Protein AF-A0A819GP94-F1 (afdb_monomer)

Foldseek 3Di:
DDPPPDDPLAADDDDQDLVLQQDDDPCNSNSLSNVLLVPDDLVNSCVSHVDDSVVSVLSNVLSVLLVVQLALCLLVDQVSLLVCVQNPDQLCNNCVSHVHDSVSSVVSCVVSVQFWEKDADDPDDPPDDDPDRPIDTHSPDDYHPDDPDPDPDDDDDDDDPPDLDLLCLVVDDDVSLLVNLVVLQVLLPDPPRADDPVRLVSNLVSLLVQCPDPDPSSLVSSLSSLLSSLVRDDPVSLLVLLVSLLVQLQPPPPHDPSSNLSSLSSNLSNVVSLPVPPPPVPPCLVSVVVSLVSLLVRLVPDDPPDPSNVVSLVSLQVVCVVPVPRCVVCNVSSVVSVVVVVVVVVVVD

Solvent-accessible surface area (backbone atoms only — not comparable to full-atom values): 20736 Å² total; per-residue (Å²): 142,71,63,91,89,55,72,74,94,44,62,60,95,70,86,89,56,68,65,51,47,52,47,91,50,95,58,32,68,44,53,51,36,29,40,46,72,72,65,54,48,60,66,57,48,27,72,44,52,68,51,58,57,72,59,47,50,54,55,43,52,56,48,52,50,51,73,76,51,46,44,60,66,43,65,77,35,66,66,57,45,51,48,41,43,56,76,62,54,48,49,57,49,52,8,66,46,27,77,54,48,41,70,56,41,46,50,40,37,54,74,67,68,62,66,68,26,45,39,67,68,62,98,46,92,80,78,60,91,73,93,62,94,46,73,49,76,39,56,85,61,94,63,58,76,67,75,85,82,91,58,96,63,84,84,84,86,80,85,78,82,87,65,94,47,78,92,48,46,88,81,51,60,70,70,57,38,44,52,50,52,52,51,53,44,56,47,63,70,37,86,88,58,78,66,55,74,65,57,43,53,50,52,53,55,49,42,59,55,34,43,70,46,94,48,66,66,46,23,53,49,28,31,57,40,48,30,51,42,65,78,63,53,57,70,72,57,48,50,52,52,51,51,53,30,52,52,45,57,64,43,73,91,81,51,56,73,63,39,25,51,47,25,52,53,29,48,52,39,39,55,51,50,64,61,71,48,80,90,49,60,77,81,53,43,65,59,56,51,51,55,51,50,52,53,60,58,50,64,73,74,52,84,85,85,53,78,63,62,53,52,50,52,52,50,52,49,56,48,2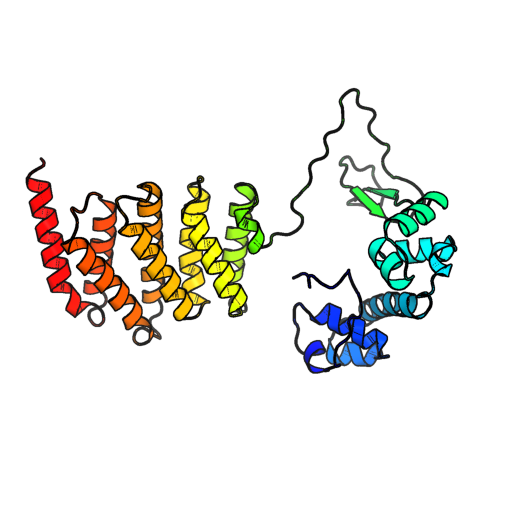7,70,75,43,61,84,83,33,53,91,47,47,65,62,53,50,54,52,51,50,53,51,61,56,53,57,61,74,78,108

Structure (mmCIF, N/CA/C/O backbone):
data_AF-A0A819GP94-F1
#
_entry.id   AF-A0A819GP94-F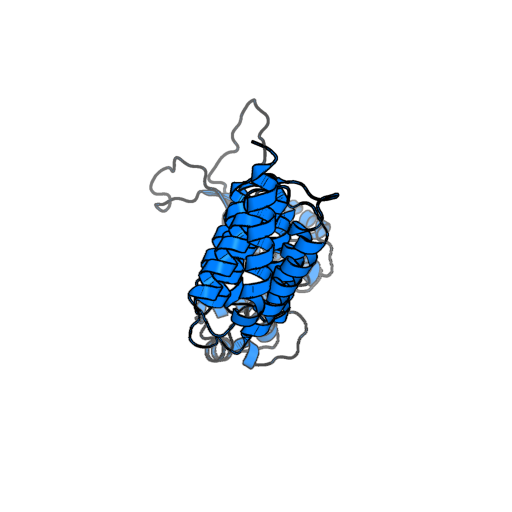1
#
loop_
_atom_site.group_PDB
_atom_site.id
_atom_site.type_symbol
_atom_site.label_atom_id
_atom_site.label_alt_id
_atom_site.label_comp_id
_atom_site.label_asym_id
_atom_site.label_entity_id
_atom_site.label_seq_id
_atom_site.pdbx_PDB_ins_code
_atom_site.Cartn_x
_atom_site.Cartn_y
_atom_site.Cartn_z
_atom_site.occupancy
_atom_site.B_iso_or_equiv
_atom_site.auth_seq_id
_atom_site.auth_comp_id
_atom_site.auth_asym_id
_atom_site.auth_atom_id
_atom_site.pdbx_PDB_model_num
ATOM 1 N N . MET A 1 1 ? -3.350 -3.835 -1.152 1.00 51.91 1 MET A N 1
ATOM 2 C CA . MET A 1 1 ? -2.841 -2.895 -2.179 1.00 51.91 1 MET A CA 1
ATOM 3 C C . MET A 1 1 ? -1.444 -3.235 -2.747 1.00 51.91 1 MET A C 1
ATOM 5 O O . MET A 1 1 ? -0.714 -2.331 -3.118 1.00 51.91 1 MET A O 1
ATOM 9 N N . ILE A 1 2 ? -1.094 -4.519 -2.905 1.00 52.12 2 ILE A N 1
ATOM 10 C CA . ILE A 1 2 ? -0.163 -5.060 -3.920 1.00 52.12 2 ILE A CA 1
ATOM 11 C C . ILE A 1 2 ? -0.718 -6.461 -4.190 1.00 52.12 2 ILE A C 1
ATOM 13 O O . ILE A 1 2 ? -0.920 -7.203 -3.229 1.00 52.12 2 ILE A O 1
ATOM 17 N N . HIS A 1 3 ? -1.050 -6.811 -5.432 1.00 53.56 3 HIS A N 1
ATOM 18 C CA . HIS A 1 3 ? -1.400 -8.198 -5.736 1.00 53.56 3 HIS A CA 1
ATOM 19 C C . HIS A 1 3 ? -0.093 -8.996 -5.664 1.00 53.56 3 HIS A C 1
ATOM 21 O O . HIS A 1 3 ? 0.801 -8.744 -6.464 1.00 53.56 3 HIS A O 1
ATOM 27 N N . GLU A 1 4 ? 0.064 -9.893 -4.683 1.00 58.97 4 GLU A N 1
ATOM 28 C CA . GLU A 1 4 ? 1.361 -10.536 -4.366 1.00 58.97 4 GLU A CA 1
ATOM 29 C C . GLU A 1 4 ? 1.990 -11.264 -5.563 1.00 58.97 4 GLU A C 1
ATOM 31 O O . GLU A 1 4 ? 3.209 -11.397 -5.648 1.00 58.97 4 GLU A O 1
ATOM 36 N N . ASN A 1 5 ? 1.152 -11.657 -6.521 1.00 66.25 5 ASN A N 1
ATOM 37 C CA . ASN A 1 5 ? 1.544 -12.406 -7.708 1.00 66.25 5 ASN A CA 1
ATOM 38 C C . ASN A 1 5 ? 1.768 -11.539 -8.960 1.00 66.25 5 ASN A C 1
ATOM 40 O O . ASN A 1 5 ? 2.021 -12.101 -10.019 1.00 66.25 5 ASN A O 1
ATOM 44 N N . VAL A 1 6 ? 1.643 -10.208 -8.882 1.00 73.69 6 VAL A N 1
ATOM 45 C CA . VAL A 1 6 ? 1.774 -9.319 -10.052 1.00 73.69 6 VAL A CA 1
ATOM 46 C C . VAL A 1 6 ? 3.018 -8.449 -9.914 1.00 73.69 6 VAL A C 1
ATOM 48 O O . VAL A 1 6 ? 3.199 -7.754 -8.912 1.00 73.69 6 VAL A O 1
ATOM 51 N N . THR A 1 7 ? 3.881 -8.467 -10.933 1.00 82.00 7 THR A N 1
ATOM 52 C CA . THR A 1 7 ? 5.120 -7.679 -10.930 1.00 82.00 7 THR A CA 1
ATOM 53 C C . THR A 1 7 ? 4.932 -6.397 -11.743 1.00 82.00 7 THR A C 1
ATOM 55 O O . THR A 1 7 ? 5.199 -6.351 -12.940 1.00 82.00 7 THR A O 1
ATOM 58 N N . GLY A 1 8 ? 4.498 -5.327 -11.073 1.00 83.00 8 GLY A N 1
ATOM 59 C CA . GLY A 1 8 ? 4.297 -4.009 -11.687 1.00 83.00 8 GLY A CA 1
ATOM 60 C C . GLY A 1 8 ? 3.005 -3.910 -12.505 1.00 83.00 8 GLY A C 1
ATOM 61 O O . GLY A 1 8 ? 1.994 -4.511 -12.150 1.00 83.00 8 GLY A O 1
ATOM 62 N N . PHE A 1 9 ? 3.018 -3.109 -13.574 1.00 87.00 9 PHE A N 1
ATOM 63 C CA . PHE A 1 9 ? 1.891 -2.980 -14.506 1.00 87.00 9 PHE A CA 1
ATOM 64 C C . PHE A 1 9 ? 1.924 -4.125 -15.527 1.00 87.00 9 PHE A C 1
ATOM 66 O O . PHE A 1 9 ? 2.405 -3.965 -16.646 1.00 87.00 9 PHE A O 1
ATOM 73 N N . ASP A 1 10 ? 1.497 -5.303 -15.084 1.00 83.25 10 ASP A N 1
ATOM 74 C CA . ASP A 1 10 ? 1.623 -6.563 -15.816 1.00 83.25 10 ASP A CA 1
ATOM 75 C C . ASP A 1 10 ? 0.232 -7.150 -16.148 1.00 83.25 10 ASP A C 1
ATOM 77 O O . ASP A 1 10 ? -0.614 -7.270 -15.251 1.00 83.25 10 ASP A O 1
ATOM 81 N N . PRO A 1 11 ? -0.046 -7.465 -17.429 1.00 80.31 11 PRO A N 1
ATOM 82 C CA . PRO A 1 11 ? -1.304 -8.064 -17.857 1.00 80.31 11 PRO A CA 1
ATOM 83 C C . PRO A 1 11 ? -1.389 -9.535 -17.426 1.00 80.31 11 PRO A C 1
ATOM 85 O O . PRO A 1 11 ? -0.843 -10.428 -18.072 1.00 80.31 11 PRO A O 1
ATOM 88 N N . PHE A 1 12 ? -2.142 -9.808 -16.363 1.00 74.88 12 PHE A N 1
ATOM 89 C CA . PHE A 1 12 ? -2.366 -11.169 -15.878 1.00 74.88 12 PHE A CA 1
ATOM 90 C C . PHE A 1 12 ? -3.551 -11.848 -16.597 1.00 74.88 12 PHE A C 1
ATOM 92 O O . PHE A 1 12 ? -4.491 -11.166 -17.032 1.00 74.88 12 PHE A O 1
ATOM 99 N N . PRO A 1 13 ? -3.552 -13.191 -16.716 1.00 70.25 13 PRO A N 1
ATOM 100 C CA . PRO A 1 13 ? -4.655 -13.925 -17.326 1.00 70.25 13 PRO A CA 1
ATOM 101 C C . PRO A 1 13 ? -5.929 -13.785 -16.487 1.00 70.25 13 PRO A C 1
ATOM 103 O O . PRO A 1 13 ? -5.981 -14.221 -15.336 1.00 70.25 13 PRO A O 1
ATOM 106 N N . ARG A 1 14 ? -6.971 -13.196 -17.075 1.00 78.00 14 ARG A N 1
ATOM 107 C CA . ARG A 1 14 ? -8.312 -13.103 -16.487 1.00 78.00 14 ARG A CA 1
ATOM 108 C C . ARG A 1 14 ? -9.381 -13.051 -17.572 1.00 78.00 14 ARG A C 1
ATOM 110 O O . ARG A 1 14 ? -9.102 -12.697 -18.717 1.00 78.00 14 ARG A O 1
ATOM 117 N N . THR A 1 15 ? -10.616 -13.341 -17.183 1.00 78.12 15 THR A N 1
ATOM 118 C CA . THR A 1 15 ? -11.795 -13.001 -17.983 1.00 78.12 15 THR A CA 1
ATOM 119 C C . THR A 1 15 ? -11.998 -11.491 -17.964 1.00 78.12 15 THR A C 1
ATOM 121 O O . THR A 1 15 ? -11.967 -10.880 -16.892 1.00 78.12 15 THR A O 1
ATOM 124 N N . VAL A 1 16 ? -12.197 -10.889 -19.135 1.00 75.31 16 VAL A N 1
ATOM 125 C CA . VAL A 1 16 ? -12.469 -9.453 -19.243 1.00 75.31 16 VAL A CA 1
ATOM 126 C C . VAL A 1 16 ? -13.925 -9.180 -18.934 1.00 75.31 16 VAL A C 1
ATOM 128 O O . VAL A 1 16 ? -14.823 -9.772 -19.531 1.00 75.31 16 VAL A O 1
ATOM 131 N N . ILE A 1 17 ? -14.134 -8.304 -17.957 1.00 82.50 17 ILE A N 1
ATOM 132 C CA . ILE A 1 17 ? -15.445 -7.904 -17.461 1.00 82.50 17 ILE A CA 1
ATOM 133 C C . ILE A 1 17 ? -15.428 -6.380 -17.350 1.00 82.50 17 ILE A C 1
ATOM 135 O O . ILE A 1 17 ? -14.703 -5.826 -16.523 1.00 82.50 17 ILE A O 1
ATOM 139 N N . ASP A 1 18 ? -16.227 -5.704 -18.177 1.00 88.12 18 ASP A N 1
ATOM 140 C CA . ASP A 1 18 ? -16.259 -4.235 -18.250 1.00 88.12 18 ASP A CA 1
ATOM 141 C C . ASP A 1 18 ? -16.631 -3.588 -16.896 1.00 88.12 18 ASP A C 1
ATOM 143 O O . ASP A 1 18 ? -16.136 -2.506 -16.570 1.00 88.12 18 ASP A O 1
ATOM 147 N N . ASP A 1 19 ? -17.423 -4.268 -16.057 1.00 87.38 19 ASP A N 1
ATOM 148 C CA . ASP A 1 19 ? -17.824 -3.782 -14.727 1.00 87.38 19 ASP A CA 1
ATOM 149 C C . ASP A 1 19 ? -16.636 -3.505 -13.789 1.00 87.38 19 ASP A C 1
ATOM 151 O O . ASP A 1 19 ? -16.716 -2.603 -12.949 1.00 87.38 19 ASP A O 1
ATOM 155 N N . GLU A 1 20 ? -15.515 -4.221 -13.947 1.00 85.31 20 GLU A N 1
ATOM 156 C CA . GLU A 1 20 ? -14.291 -3.992 -13.163 1.00 85.31 20 GLU A CA 1
ATOM 157 C C . GLU A 1 20 ? -13.584 -2.685 -13.543 1.00 85.31 20 GLU A C 1
ATOM 159 O O . GLU A 1 20 ? -12.881 -2.087 -12.724 1.00 85.31 20 GLU A O 1
ATOM 164 N N . LEU A 1 21 ? -13.772 -2.223 -14.783 1.00 89.69 21 LEU A N 1
ATOM 165 C CA . LEU A 1 21 ? -13.280 -0.929 -15.241 1.00 89.69 21 LEU A CA 1
ATOM 166 C C . LEU A 1 21 ? -14.237 0.199 -14.859 1.00 89.69 21 LEU A C 1
ATOM 168 O O . LEU A 1 21 ? -13.767 1.301 -14.570 1.00 89.69 21 LEU A O 1
ATOM 172 N N . ILE A 1 22 ? -15.546 -0.062 -14.829 1.00 92.19 22 ILE A N 1
ATOM 173 C CA . ILE A 1 22 ? -16.569 0.923 -14.449 1.00 92.19 22 ILE A CA 1
ATOM 174 C C . ILE A 1 22 ? -16.503 1.216 -12.949 1.00 92.19 22 ILE A C 1
ATOM 176 O O . ILE A 1 22 ? -16.457 2.381 -12.552 1.00 92.19 22 ILE A O 1
ATOM 180 N N . THR A 1 23 ? -16.450 0.174 -12.117 1.00 88.12 23 THR A N 1
ATOM 181 C CA . THR A 1 23 ? -16.440 0.302 -10.655 1.00 88.12 23 THR A CA 1
ATOM 182 C C . THR A 1 23 ? -15.005 0.470 -10.147 1.00 88.12 23 THR A C 1
ATOM 184 O O . THR A 1 23 ? -14.208 -0.460 -10.270 1.00 88.12 23 THR A O 1
ATOM 187 N N . PRO A 1 24 ? -14.623 1.619 -9.554 1.00 88.06 24 PRO A N 1
ATOM 188 C CA . PRO A 1 24 ? -13.262 1.816 -9.068 1.00 88.06 24 PRO A CA 1
ATOM 189 C C . PRO A 1 24 ? -12.913 0.838 -7.939 1.00 88.06 24 PRO A C 1
ATOM 191 O O . PRO A 1 24 ? -13.521 0.865 -6.872 1.00 88.06 24 PRO A O 1
ATOM 194 N N . THR A 1 25 ? -11.900 0.003 -8.164 1.00 85.88 25 THR A N 1
ATOM 195 C CA . THR A 1 25 ? -11.328 -0.914 -7.166 1.00 85.88 25 THR A CA 1
ATOM 196 C C . THR A 1 25 ? -9.808 -0.768 -7.121 1.00 85.88 25 THR A C 1
ATOM 198 O O . THR A 1 25 ? -9.197 -0.219 -8.042 1.00 85.88 25 THR A O 1
ATOM 201 N N . ASP A 1 26 ? -9.170 -1.293 -6.077 1.00 80.56 26 ASP A N 1
ATOM 202 C CA . ASP A 1 26 ? -7.707 -1.343 -5.971 1.00 80.56 26 ASP A CA 1
ATOM 203 C C . ASP A 1 26 ? -7.057 -2.244 -7.042 1.00 80.56 26 ASP A C 1
ATOM 205 O O . ASP A 1 26 ? -5.872 -2.100 -7.340 1.00 80.56 26 ASP A O 1
ATOM 209 N N . LYS A 1 27 ? -7.840 -3.134 -7.667 1.00 83.12 27 LYS A N 1
ATOM 210 C CA . LYS A 1 27 ? -7.408 -4.017 -8.760 1.00 83.12 27 LYS A CA 1
ATOM 211 C C . LYS A 1 27 ? -7.582 -3.420 -10.158 1.00 83.12 27 LYS A C 1
ATOM 213 O O . LYS A 1 27 ? -7.049 -3.971 -11.121 1.00 83.12 27 LYS A O 1
ATOM 218 N N . ARG A 1 28 ? -8.281 -2.287 -10.280 1.00 89.69 28 ARG A N 1
ATOM 219 C CA . ARG A 1 28 ? -8.646 -1.659 -11.563 1.00 89.69 28 ARG A CA 1
ATOM 220 C C . ARG A 1 28 ? -7.448 -1.392 -12.474 1.00 89.69 28 ARG A C 1
ATOM 222 O O . ARG A 1 28 ? -7.549 -1.552 -13.683 1.00 89.69 28 ARG A O 1
ATOM 229 N N . VAL A 1 29 ? -6.308 -1.001 -11.903 1.00 88.62 29 VAL A N 1
ATOM 230 C CA . VAL A 1 29 ? -5.077 -0.743 -12.670 1.00 88.62 29 VAL A CA 1
ATOM 231 C C . VAL A 1 29 ? -4.571 -2.021 -13.346 1.00 88.62 29 VAL A C 1
ATOM 233 O O . VAL A 1 29 ? -4.162 -1.977 -14.499 1.00 88.62 29 VAL A O 1
ATOM 236 N N . PHE A 1 30 ? -4.655 -3.174 -12.683 1.00 86.88 30 PHE A N 1
ATOM 237 C CA . PHE A 1 30 ? -4.239 -4.441 -13.286 1.00 86.88 30 PHE A CA 1
ATOM 238 C C . PHE A 1 30 ? -5.254 -4.932 -14.327 1.00 86.88 30 PHE A C 1
ATOM 240 O O . PHE A 1 30 ? -4.863 -5.449 -15.369 1.00 86.88 30 PHE A O 1
ATOM 247 N N . ALA A 1 31 ? -6.552 -4.723 -14.081 1.00 89.19 31 ALA A N 1
ATOM 248 C CA . ALA A 1 31 ? -7.603 -4.984 -15.066 1.00 89.19 31 ALA A CA 1
ATOM 249 C C . ALA A 1 31 ? -7.356 -4.201 -16.371 1.00 89.19 31 ALA A C 1
ATOM 251 O O . ALA A 1 31 ? -7.408 -4.771 -17.460 1.00 89.19 31 ALA A O 1
ATOM 252 N N . LEU A 1 32 ? -6.972 -2.926 -16.241 1.00 92.31 32 LEU A N 1
ATOM 253 C CA . LEU A 1 32 ? -6.632 -2.036 -17.351 1.00 92.31 32 LEU A CA 1
ATOM 254 C C . LEU A 1 32 ? -5.436 -2.544 -18.175 1.00 92.31 32 LEU A C 1
ATOM 256 O O . LEU A 1 32 ? -5.476 -2.463 -19.402 1.00 92.31 32 LEU A O 1
ATOM 260 N N . ALA A 1 33 ? -4.402 -3.102 -17.533 1.00 91.56 33 ALA A N 1
ATOM 261 C CA . ALA A 1 33 ? -3.261 -3.707 -18.228 1.00 91.56 33 ALA A CA 1
ATOM 262 C C . ALA A 1 33 ? -3.690 -4.881 -19.127 1.00 91.56 33 ALA A C 1
ATOM 264 O O . ALA A 1 33 ? -3.306 -4.941 -20.298 1.00 91.56 33 ALA A O 1
ATOM 265 N N . THR A 1 34 ? -4.512 -5.797 -18.600 1.00 90.38 34 THR A N 1
ATOM 266 C CA . THR A 1 34 ? -5.021 -6.944 -19.367 1.00 90.38 34 THR A CA 1
ATOM 267 C C . THR A 1 34 ? -5.899 -6.501 -20.536 1.00 90.38 34 THR A C 1
ATOM 269 O O . THR A 1 34 ? -5.753 -7.031 -21.635 1.00 90.38 34 THR A O 1
ATOM 272 N N . ASP A 1 35 ? -6.764 -5.509 -20.339 1.00 92.50 35 ASP A N 1
ATOM 273 C CA . ASP A 1 35 ? -7.728 -5.090 -21.366 1.00 92.50 35 ASP A CA 1
ATOM 274 C C . ASP A 1 35 ? -7.040 -4.364 -22.524 1.00 92.50 35 ASP A C 1
ATOM 276 O O . ASP A 1 35 ? -7.365 -4.601 -23.689 1.00 92.50 35 ASP A O 1
ATOM 280 N N . LEU A 1 36 ? -6.011 -3.562 -22.222 1.00 93.12 36 LEU A N 1
ATOM 281 C CA . LEU A 1 36 ? -5.109 -3.012 -23.235 1.00 93.12 36 LEU A CA 1
ATOM 282 C C . LEU A 1 36 ? -4.440 -4.122 -24.054 1.00 93.12 36 LEU A C 1
ATOM 284 O O . LEU A 1 36 ? -4.399 -4.037 -25.280 1.00 93.12 36 LEU A O 1
ATOM 288 N N . ARG A 1 37 ? -3.963 -5.193 -23.403 1.00 90.38 37 ARG A N 1
ATOM 289 C CA . ARG A 1 37 ? -3.341 -6.333 -24.100 1.00 90.38 37 ARG A CA 1
ATOM 290 C C . ARG A 1 37 ? -4.334 -7.091 -24.983 1.00 90.38 37 ARG A C 1
ATOM 292 O O . ARG A 1 37 ? -3.937 -7.638 -26.006 1.00 90.38 37 ARG A O 1
ATOM 299 N N . GLN A 1 38 ? -5.613 -7.107 -24.615 1.00 89.88 38 GLN A N 1
ATOM 300 C CA . GLN A 1 38 ? -6.689 -7.704 -25.413 1.00 89.88 38 GLN A CA 1
ATOM 301 C C . GLN A 1 38 ? -7.222 -6.781 -26.521 1.00 89.88 38 GLN A C 1
ATOM 303 O O . GLN A 1 38 ? -8.161 -7.148 -27.226 1.00 89.88 38 GLN A O 1
ATOM 308 N N . GLY A 1 39 ? -6.616 -5.606 -26.711 1.00 90.56 39 GLY A N 1
ATOM 309 C CA . GLY A 1 39 ? -6.920 -4.709 -27.824 1.00 90.56 39 GLY A CA 1
ATOM 310 C C . GLY A 1 39 ? -8.040 -3.708 -27.550 1.00 90.56 39 GLY A C 1
ATOM 311 O O . GLY A 1 39 ? -8.621 -3.178 -28.497 1.00 90.56 39 GLY A O 1
ATOM 312 N N . TYR A 1 40 ? -8.368 -3.424 -26.284 1.00 93.81 40 TYR A N 1
ATOM 313 C CA . TYR A 1 40 ? -9.289 -2.329 -25.972 1.00 93.81 40 TYR A CA 1
ATOM 314 C C . TYR A 1 40 ? -8.708 -0.991 -26.440 1.00 93.81 40 TYR A C 1
ATOM 316 O O . TYR A 1 40 ? -7.543 -0.677 -26.193 1.00 93.81 40 TYR A O 1
ATOM 324 N N . THR A 1 41 ? -9.543 -0.176 -27.085 1.00 96.06 41 THR A N 1
ATOM 325 C CA . THR A 1 41 ? -9.147 1.163 -27.528 1.00 96.06 41 THR A CA 1
ATOM 326 C C . THR A 1 41 ? -9.084 2.138 -26.357 1.00 96.06 41 THR A C 1
ATOM 328 O O . THR A 1 41 ? -9.779 1.984 -25.346 1.00 96.06 41 THR A O 1
ATOM 331 N N . ILE A 1 42 ? -8.282 3.192 -26.514 1.00 97.00 42 ILE A N 1
ATOM 332 C CA . ILE A 1 42 ? -8.186 4.285 -25.539 1.00 97.00 42 ILE A CA 1
ATOM 333 C C . ILE A 1 42 ? -9.563 4.929 -25.325 1.00 97.00 42 ILE A C 1
ATOM 335 O O . ILE A 1 42 ? -9.918 5.267 -24.197 1.00 97.00 42 ILE A O 1
ATOM 339 N N . GLU A 1 43 ? -10.368 5.055 -26.381 1.00 97.44 43 GLU A N 1
ATOM 340 C CA . GLU A 1 43 ? -11.728 5.595 -26.330 1.00 97.44 43 GLU A CA 1
ATOM 341 C C . GLU A 1 43 ? -12.637 4.735 -25.455 1.00 97.44 43 GLU A C 1
ATOM 343 O O . GLU A 1 43 ? -13.285 5.265 -24.551 1.00 97.44 43 GLU A O 1
ATOM 348 N N . ARG A 1 44 ? -12.630 3.411 -25.657 1.00 95.88 44 ARG A N 1
ATOM 349 C CA . ARG A 1 44 ? -13.437 2.488 -24.853 1.00 95.88 44 ARG A CA 1
ATOM 350 C C . ARG A 1 44 ? -13.008 2.512 -23.389 1.00 95.88 44 ARG A C 1
ATOM 352 O O . ARG A 1 44 ? -13.848 2.603 -22.495 1.00 95.88 44 ARG A O 1
ATOM 359 N N . LEU A 1 45 ? -11.702 2.488 -23.121 1.00 95.81 45 LEU A N 1
ATOM 360 C CA . LEU A 1 45 ? -11.183 2.577 -21.755 1.00 95.81 45 LEU A CA 1
ATOM 361 C C . LEU A 1 45 ? -11.527 3.916 -21.101 1.00 95.81 45 LEU A C 1
ATOM 363 O O . LEU A 1 45 ? -11.855 3.941 -19.917 1.00 95.81 45 LEU A O 1
ATOM 367 N N . PHE A 1 46 ? -11.508 5.022 -21.845 1.00 97.31 46 PHE A N 1
ATOM 368 C CA . PHE A 1 46 ? -11.957 6.321 -21.347 1.00 97.31 46 PHE A CA 1
ATOM 369 C C . PHE A 1 46 ? -13.447 6.295 -20.993 1.00 97.31 46 PHE A C 1
ATOM 371 O O . PHE A 1 46 ? -13.835 6.797 -19.939 1.00 97.31 46 PHE A O 1
ATOM 378 N N . GLU A 1 47 ? -14.288 5.701 -21.839 1.00 97.00 47 GLU A N 1
ATOM 379 C CA . GLU A 1 47 ? -15.727 5.597 -21.597 1.00 97.00 47 GLU A CA 1
ATOM 380 C C . GLU A 1 47 ? -16.045 4.804 -20.331 1.00 97.00 47 GLU A C 1
ATOM 382 O O . GLU A 1 47 ? -16.845 5.280 -19.519 1.00 97.00 47 GLU A O 1
ATOM 387 N N . LEU A 1 48 ? -15.374 3.667 -20.136 1.00 95.50 48 LEU A N 1
ATOM 388 C CA . LEU A 1 48 ? -15.547 2.807 -18.967 1.00 95.50 48 LEU A CA 1
ATOM 389 C C . LEU A 1 48 ? -14.937 3.431 -17.708 1.00 95.50 48 LEU A C 1
ATOM 391 O O . LEU A 1 48 ? -15.566 3.441 -16.653 1.00 95.50 48 LEU A O 1
ATOM 395 N N . THR A 1 49 ? -13.719 3.979 -17.802 1.00 95.50 49 THR A N 1
ATOM 396 C CA . THR A 1 49 ? -12.946 4.336 -16.604 1.00 95.50 49 THR A CA 1
ATOM 397 C C . THR A 1 49 ? -13.015 5.804 -16.188 1.00 95.50 49 THR A C 1
ATOM 399 O O . THR A 1 49 ? -12.785 6.128 -15.018 1.00 95.50 49 THR A O 1
ATOM 402 N N . LYS A 1 50 ? -13.287 6.694 -17.149 1.00 96.44 50 LYS A N 1
ATOM 403 C CA . LYS A 1 50 ? -13.118 8.156 -17.062 1.00 96.44 50 LYS A CA 1
ATOM 404 C C . LYS A 1 50 ? -11.682 8.623 -16.772 1.00 96.44 50 LYS A C 1
ATOM 406 O O . LYS A 1 50 ? -11.471 9.803 -16.493 1.00 96.44 50 LYS A O 1
ATOM 411 N N . ILE A 1 51 ? -10.683 7.740 -16.868 1.00 96.44 51 ILE A N 1
ATOM 412 C CA . ILE A 1 51 ? -9.263 8.115 -16.789 1.00 96.44 51 ILE A CA 1
ATOM 413 C C . ILE A 1 51 ? -8.912 8.915 -18.042 1.00 96.44 51 ILE A C 1
ATOM 415 O O . ILE A 1 51 ? -9.259 8.509 -19.146 1.00 96.44 51 ILE A O 1
ATOM 419 N N . ASN A 1 52 ? -8.227 10.050 -17.886 1.00 97.75 52 ASN A N 1
ATOM 420 C CA . ASN A 1 52 ? -7.871 10.904 -19.018 1.00 97.75 52 ASN A CA 1
ATOM 421 C C . ASN A 1 52 ? -7.086 10.118 -20.088 1.00 97.75 52 ASN A C 1
ATOM 423 O O . ASN A 1 52 ? -6.168 9.360 -19.766 1.00 97.75 52 ASN A O 1
ATOM 427 N N . ARG A 1 53 ? -7.433 10.347 -21.362 1.00 97.56 53 ARG A N 1
ATOM 428 C CA . ARG A 1 53 ? -6.828 9.688 -22.531 1.00 97.56 53 ARG A CA 1
ATOM 429 C C . ARG A 1 53 ? -5.304 9.764 -22.539 1.00 97.56 53 ARG A C 1
ATOM 431 O O . ARG A 1 53 ? -4.670 8.795 -22.921 1.00 97.56 53 ARG A O 1
ATOM 438 N N . TRP A 1 54 ? -4.723 10.865 -22.066 1.00 97.69 54 TRP A N 1
ATOM 439 C CA . TRP A 1 54 ? -3.272 11.019 -21.987 1.00 97.69 54 TRP A CA 1
ATOM 440 C C . TRP A 1 54 ? -2.618 9.961 -21.086 1.00 97.69 54 TRP A C 1
ATOM 442 O O . TRP A 1 54 ? -1.597 9.395 -21.458 1.00 97.69 54 TRP A O 1
ATOM 452 N N . PHE A 1 55 ? -3.215 9.627 -19.934 1.00 97.38 55 PHE A N 1
ATOM 453 C CA . PHE A 1 55 ? -2.692 8.555 -19.075 1.00 97.38 55 PHE A CA 1
ATOM 454 C C . PHE A 1 55 ? -2.911 7.177 -19.704 1.00 97.38 55 PHE A C 1
ATOM 456 O O . PHE A 1 55 ? -2.019 6.336 -19.657 1.00 97.38 55 PHE A O 1
ATOM 463 N N . LEU A 1 56 ? -4.079 6.956 -20.316 1.00 96.81 56 LEU A N 1
ATOM 464 C CA . LEU A 1 56 ? -4.390 5.712 -21.029 1.00 96.81 56 LEU A CA 1
ATOM 465 C C . LEU A 1 56 ? -3.413 5.450 -22.181 1.00 96.81 56 LEU A C 1
ATOM 467 O O . LEU A 1 56 ? -2.991 4.314 -22.366 1.00 96.81 56 LEU A O 1
ATOM 471 N N . ASP A 1 57 ? -2.995 6.496 -22.892 1.00 96.56 57 ASP A N 1
ATOM 472 C CA . ASP A 1 57 ? -1.963 6.431 -23.928 1.00 96.56 57 ASP A CA 1
ATOM 473 C C . ASP A 1 57 ? -0.599 5.987 -23.364 1.00 96.56 57 ASP A C 1
ATOM 475 O O . ASP A 1 57 ? 0.066 5.117 -23.931 1.00 96.56 57 ASP A O 1
ATOM 479 N N . LYS A 1 58 ? -0.209 6.496 -22.184 1.00 96.25 58 LYS A N 1
ATOM 480 C CA . LYS A 1 58 ? 1.013 6.040 -21.494 1.00 96.25 58 LYS A CA 1
ATOM 481 C C . LYS A 1 58 ? 0.931 4.586 -21.051 1.00 96.25 58 LYS A C 1
ATOM 483 O O . LYS A 1 58 ? 1.885 3.843 -21.271 1.00 96.25 58 LYS A O 1
ATOM 488 N N . PHE A 1 59 ? -0.203 4.153 -20.499 1.00 95.31 59 PHE A N 1
ATOM 489 C CA . PHE A 1 59 ? -0.414 2.738 -20.181 1.00 95.31 59 PHE A CA 1
ATOM 490 C C . PHE A 1 59 ? -0.366 1.863 -21.439 1.00 95.31 59 PHE A C 1
ATOM 492 O O . PHE A 1 59 ? 0.268 0.811 -21.425 1.00 95.31 59 PHE A O 1
ATOM 499 N N . SER A 1 60 ? -0.972 2.319 -22.538 1.00 94.81 60 SER A N 1
ATOM 500 C CA . SER A 1 60 ? -0.942 1.625 -23.827 1.00 94.81 60 SER A CA 1
ATOM 501 C C . SER A 1 60 ? 0.484 1.466 -24.350 1.00 94.81 60 SER A C 1
ATOM 503 O O . SER A 1 60 ? 0.862 0.366 -24.737 1.00 94.81 60 SER A O 1
ATOM 505 N N . SER A 1 61 ? 1.317 2.509 -24.266 1.00 93.94 61 SER A N 1
ATOM 506 C CA . SER A 1 61 ? 2.724 2.447 -24.692 1.00 93.94 61 SER A CA 1
ATOM 507 C C . SER A 1 61 ? 3.511 1.361 -23.951 1.00 93.94 61 SER A C 1
ATOM 509 O O . SER A 1 61 ? 4.263 0.613 -24.571 1.00 93.94 61 SER A O 1
ATOM 511 N N . ILE A 1 62 ? 3.290 1.219 -22.639 1.00 94.06 62 ILE A N 1
ATOM 512 C CA . ILE A 1 62 ? 3.921 0.168 -21.824 1.00 94.06 62 ILE A CA 1
ATOM 513 C C . ILE A 1 62 ? 3.486 -1.225 -22.306 1.00 94.06 62 ILE A C 1
ATOM 515 O O . ILE A 1 62 ? 4.323 -2.109 -22.474 1.00 94.06 62 ILE A O 1
ATOM 519 N N . ILE A 1 63 ? 2.190 -1.428 -22.564 1.00 92.81 63 ILE A N 1
ATOM 520 C CA . ILE A 1 63 ? 1.666 -2.725 -23.021 1.00 92.81 63 ILE A CA 1
ATOM 521 C C . ILE A 1 63 ? 2.117 -3.057 -24.444 1.00 92.81 63 ILE A C 1
ATOM 523 O O . ILE A 1 63 ? 2.509 -4.191 -24.707 1.00 92.81 63 ILE A O 1
ATOM 527 N N . GLN A 1 64 ? 2.114 -2.082 -25.352 1.00 92.12 64 GLN A N 1
ATOM 528 C CA . GLN A 1 64 ? 2.595 -2.275 -26.719 1.00 92.12 64 GLN A CA 1
ATOM 529 C C . GLN A 1 64 ? 4.084 -2.616 -26.748 1.00 92.12 64 GLN A C 1
ATOM 531 O O . GLN A 1 64 ? 4.495 -3.485 -27.513 1.00 92.12 64 GLN A O 1
ATOM 536 N N . PHE A 1 65 ? 4.886 -2.012 -25.864 1.00 91.94 65 PHE A N 1
ATOM 537 C CA . PHE A 1 65 ? 6.288 -2.388 -25.717 1.00 91.94 65 PHE A CA 1
ATOM 538 C C . PHE A 1 65 ? 6.443 -3.871 -25.347 1.00 91.94 65 PHE A C 1
ATOM 540 O O . PHE A 1 65 ? 7.249 -4.560 -25.965 1.00 91.94 65 PHE A O 1
ATOM 547 N N . ILE A 1 66 ? 5.632 -4.382 -24.409 1.00 88.75 66 ILE A N 1
ATOM 548 C CA . ILE A 1 66 ? 5.635 -5.806 -24.022 1.00 88.75 66 ILE A CA 1
ATOM 549 C C . ILE A 1 66 ? 5.238 -6.704 -25.198 1.00 88.75 66 ILE A C 1
ATOM 551 O O . ILE A 1 66 ? 5.879 -7.724 -25.421 1.00 88.75 66 ILE A O 1
ATOM 555 N N . ILE A 1 67 ? 4.177 -6.349 -25.931 1.00 88.19 67 ILE A N 1
ATOM 556 C CA . ILE A 1 67 ? 3.665 -7.151 -27.055 1.00 88.19 67 ILE A CA 1
ATOM 557 C C . ILE A 1 67 ? 4.705 -7.262 -28.174 1.00 88.19 67 ILE A C 1
ATOM 559 O O . ILE A 1 67 ? 4.846 -8.325 -28.769 1.00 88.19 67 ILE A O 1
ATOM 563 N N . ASN A 1 68 ? 5.432 -6.177 -28.443 1.00 89.00 68 ASN A N 1
ATOM 564 C CA . ASN A 1 68 ? 6.373 -6.110 -29.557 1.00 89.00 68 ASN A CA 1
ATOM 565 C C . ASN A 1 68 ? 7.762 -6.683 -29.229 1.00 89.00 68 ASN A C 1
ATOM 567 O O . ASN A 1 68 ? 8.517 -6.964 -30.153 1.00 89.00 68 ASN A O 1
ATOM 571 N N . HIS A 1 69 ? 8.114 -6.840 -27.945 1.00 84.88 69 HIS A N 1
ATOM 572 C CA . HIS A 1 69 ? 9.484 -7.161 -27.515 1.00 84.88 69 HIS A CA 1
ATOM 573 C C . HIS A 1 69 ? 9.556 -8.277 -26.457 1.00 84.88 69 HIS A C 1
ATOM 575 O O . HIS A 1 69 ? 10.423 -8.255 -25.586 1.00 84.88 69 HIS A O 1
ATOM 581 N N . SER A 1 70 ? 8.658 -9.264 -26.511 1.00 79.12 70 SER A N 1
ATOM 582 C CA . SER A 1 70 ? 8.649 -10.416 -25.588 1.00 79.12 70 SER A CA 1
ATOM 583 C C . SER A 1 70 ? 9.596 -11.562 -25.978 1.00 79.12 70 SER A C 1
ATOM 585 O O . SER A 1 70 ? 9.418 -12.691 -25.527 1.00 79.12 70 SER A O 1
ATOM 587 N N . ASP A 1 71 ? 10.583 -11.306 -26.833 1.00 79.69 71 ASP A N 1
ATOM 588 C CA . ASP A 1 71 ? 11.511 -12.330 -27.313 1.00 79.69 71 ASP A CA 1
ATOM 589 C C . ASP A 1 71 ? 12.840 -12.277 -26.552 1.00 79.69 71 ASP A C 1
ATOM 591 O O . ASP A 1 71 ? 13.301 -11.215 -26.131 1.00 79.69 71 ASP A O 1
ATOM 595 N N . ALA A 1 72 ? 13.496 -13.432 -26.407 1.00 70.81 72 ALA A N 1
ATOM 596 C CA . ALA A 1 72 ? 14.741 -13.558 -25.647 1.00 70.81 72 ALA A CA 1
ATOM 597 C C . ALA A 1 72 ? 15.875 -12.647 -26.159 1.00 70.81 72 ALA A C 1
ATOM 599 O O . ALA A 1 72 ? 16.722 -12.233 -25.375 1.00 70.81 72 ALA A O 1
ATOM 600 N N . SER A 1 73 ? 15.873 -12.275 -27.444 1.00 78.19 73 SER A N 1
ATOM 601 C CA . SER A 1 73 ? 16.881 -11.386 -28.040 1.00 78.19 73 SER A CA 1
ATOM 602 C C . SER A 1 73 ? 16.812 -9.941 -27.538 1.00 78.19 73 SER A C 1
ATOM 604 O O . SER A 1 73 ? 17.768 -9.190 -27.720 1.00 78.19 73 SER A O 1
ATOM 606 N N . ALA A 1 74 ? 15.718 -9.526 -26.889 1.00 73.81 74 ALA A N 1
ATOM 607 C CA . ALA A 1 74 ? 15.563 -8.155 -26.406 1.00 73.81 74 ALA A CA 1
ATOM 608 C C . ALA A 1 74 ? 16.605 -7.774 -25.335 1.00 73.81 74 ALA A C 1
ATOM 610 O O . ALA A 1 74 ? 16.930 -6.596 -25.189 1.00 73.81 74 ALA A O 1
ATOM 611 N N . ILE A 1 75 ? 17.171 -8.752 -24.614 1.00 82.25 75 ILE A N 1
ATOM 612 C CA . ILE A 1 75 ? 18.223 -8.496 -23.617 1.00 82.25 75 ILE A CA 1
ATOM 613 C C . ILE A 1 75 ? 19.594 -8.239 -24.254 1.00 82.25 75 ILE A C 1
ATOM 615 O O . ILE A 1 75 ? 20.485 -7.751 -23.565 1.00 82.25 75 ILE A O 1
ATOM 619 N N . GLU A 1 76 ? 19.781 -8.563 -25.535 1.00 86.62 76 GLU A N 1
ATOM 620 C CA . GLU A 1 76 ? 21.041 -8.380 -26.270 1.00 86.62 76 GLU A CA 1
ATOM 621 C C . GLU A 1 76 ? 21.087 -7.041 -27.026 1.00 86.62 76 GLU A C 1
ATOM 623 O O . GLU A 1 76 ? 22.146 -6.627 -27.498 1.00 86.62 76 GLU A O 1
ATOM 628 N N . ASP A 1 77 ? 19.961 -6.329 -27.111 1.00 91.50 77 ASP A N 1
ATOM 629 C CA . ASP A 1 77 ? 19.878 -5.018 -27.746 1.00 91.50 77 ASP A CA 1
ATOM 630 C C . ASP A 1 77 ? 19.928 -3.898 -26.699 1.00 91.50 77 ASP A C 1
ATOM 632 O O . ASP A 1 77 ? 18.986 -3.653 -25.940 1.00 91.50 77 ASP A O 1
ATOM 636 N N . ARG A 1 78 ? 21.040 -3.157 -26.699 1.00 94.25 78 ARG A N 1
ATOM 637 C CA . ARG A 1 78 ? 21.247 -1.995 -25.829 1.00 94.25 78 ARG A CA 1
ATOM 638 C C . ARG A 1 78 ? 20.124 -0.959 -25.935 1.00 94.25 78 ARG A C 1
ATOM 640 O O . ARG A 1 78 ? 19.767 -0.349 -24.926 1.00 94.25 78 ARG A O 1
ATOM 647 N N . SER A 1 79 ? 19.628 -0.693 -27.141 1.00 93.50 79 SER A N 1
ATOM 648 C CA . SER A 1 79 ? 18.634 0.353 -27.389 1.00 93.50 79 SER A CA 1
ATOM 649 C C . SER A 1 79 ? 17.272 -0.027 -26.812 1.00 93.50 79 SER A C 1
ATOM 651 O O . SER A 1 79 ? 16.704 0.760 -26.052 1.00 93.50 79 SER A O 1
ATOM 653 N N . LEU A 1 80 ? 16.830 -1.264 -27.056 1.00 92.75 80 LEU A N 1
ATOM 654 C CA . LEU A 1 80 ? 15.602 -1.818 -26.486 1.00 92.75 80 LEU A CA 1
ATOM 655 C C . LEU A 1 80 ? 15.683 -1.903 -24.965 1.00 92.75 80 LEU A C 1
ATOM 657 O O . LEU A 1 80 ? 14.743 -1.524 -24.266 1.00 92.75 80 LEU A O 1
ATOM 661 N N . LEU A 1 81 ? 16.826 -2.338 -24.429 1.00 93.69 81 LEU A N 1
ATOM 662 C CA . LEU A 1 81 ? 17.012 -2.436 -22.988 1.00 93.69 81 LEU A CA 1
ATOM 663 C C . LEU A 1 81 ? 16.950 -1.052 -22.325 1.00 93.69 81 LEU A C 1
ATOM 665 O O . LEU A 1 81 ? 16.283 -0.889 -21.304 1.00 93.69 81 LEU A O 1
ATOM 669 N N . LEU A 1 82 ? 17.580 -0.031 -22.919 1.00 95.31 82 LEU A N 1
ATOM 670 C CA . LEU A 1 82 ? 17.500 1.349 -22.432 1.00 95.31 82 LEU A CA 1
ATOM 671 C C . LEU A 1 82 ? 16.074 1.911 -22.524 1.00 95.31 82 LEU A C 1
ATOM 673 O O . LEU A 1 82 ? 15.623 2.576 -21.587 1.00 95.31 82 LEU A O 1
ATOM 677 N N . GLU A 1 83 ? 15.357 1.640 -23.615 1.00 94.50 83 GLU A N 1
ATOM 678 C CA . GLU A 1 83 ? 13.957 2.038 -23.780 1.00 94.50 83 GLU A CA 1
ATOM 679 C C . GLU A 1 83 ? 13.064 1.395 -22.711 1.00 94.50 83 GLU A C 1
ATOM 681 O O . GLU A 1 83 ? 12.316 2.104 -22.035 1.00 94.50 83 GLU A O 1
ATOM 686 N N . ALA A 1 84 ? 13.229 0.095 -22.445 1.00 94.31 84 ALA A N 1
ATOM 687 C CA . ALA A 1 84 ? 12.530 -0.595 -21.363 1.00 94.31 84 ALA A CA 1
ATOM 688 C C . ALA A 1 84 ? 12.799 0.069 -20.000 1.00 94.31 84 ALA A C 1
ATOM 690 O O . ALA A 1 84 ? 11.879 0.314 -19.215 1.00 94.31 84 ALA A O 1
ATOM 691 N N . LYS A 1 85 ? 14.056 0.428 -19.700 1.00 95.81 85 LYS A N 1
ATOM 692 C CA . LYS A 1 85 ? 14.383 1.124 -18.443 1.00 95.81 85 LYS A CA 1
ATOM 693 C C . LYS A 1 85 ? 13.757 2.517 -18.359 1.00 95.81 85 LYS A C 1
ATOM 695 O O . LYS A 1 85 ? 13.305 2.901 -17.280 1.00 95.81 85 LYS A O 1
ATOM 700 N N . ARG A 1 86 ? 13.687 3.254 -19.471 1.00 95.62 86 ARG A N 1
ATOM 701 C CA . ARG A 1 86 ? 13.010 4.562 -19.555 1.00 95.62 86 ARG A CA 1
ATOM 702 C C . ARG A 1 86 ? 11.497 4.437 -19.374 1.00 95.62 86 ARG A C 1
ATOM 704 O O . ARG A 1 86 ? 10.910 5.230 -18.648 1.00 95.62 86 ARG A O 1
ATOM 711 N N . LEU A 1 87 ? 10.879 3.384 -19.902 1.00 94.31 87 LEU A N 1
ATOM 712 C CA . LEU A 1 87 ? 9.468 3.065 -19.652 1.00 94.31 87 LEU A CA 1
ATOM 713 C C . LEU A 1 87 ? 9.185 2.586 -18.213 1.00 94.31 87 LEU A C 1
ATOM 715 O O . LEU A 1 87 ? 8.026 2.431 -17.835 1.00 94.31 87 LEU A O 1
ATOM 719 N N . GLY A 1 88 ? 10.222 2.385 -17.392 1.00 94.25 88 GLY A N 1
ATOM 720 C CA . GLY A 1 88 ? 10.097 2.046 -15.974 1.00 94.25 88 GLY A CA 1
ATOM 721 C C . GLY A 1 88 ? 10.095 0.547 -15.671 1.00 94.25 88 GLY A C 1
ATOM 722 O O . GLY A 1 88 ? 9.803 0.165 -14.537 1.00 94.25 88 GLY A O 1
ATOM 723 N N . PHE A 1 89 ? 10.440 -0.313 -16.635 1.00 93.75 89 PHE A N 1
ATOM 724 C CA . PHE A 1 89 ? 10.517 -1.753 -16.396 1.00 93.75 89 PHE A CA 1
ATOM 725 C C . PHE A 1 89 ? 11.650 -2.103 -15.422 1.00 93.75 89 PHE A C 1
ATOM 727 O O . PHE A 1 89 ? 12.805 -1.689 -15.573 1.00 93.75 89 PHE A O 1
ATOM 734 N N . SER A 1 90 ? 11.334 -2.913 -14.413 1.00 94.25 90 SER A N 1
ATOM 735 C CA . SER A 1 90 ? 12.335 -3.540 -13.543 1.00 94.25 90 SER A CA 1
ATOM 736 C C . SER A 1 90 ? 13.083 -4.665 -14.268 1.00 94.25 90 SER A C 1
ATOM 738 O O . SER A 1 90 ? 12.558 -5.261 -15.207 1.00 94.25 90 SER A O 1
ATOM 740 N N . ASP A 1 91 ? 14.294 -4.991 -13.803 1.00 94.19 91 ASP A N 1
ATOM 741 C CA . ASP A 1 91 ? 15.084 -6.100 -14.370 1.00 94.19 91 ASP A CA 1
ATOM 742 C C . ASP A 1 91 ? 14.301 -7.429 -14.248 1.00 94.19 91 ASP A C 1
ATOM 744 O O . ASP A 1 91 ? 14.298 -8.239 -15.171 1.00 94.19 91 ASP A O 1
ATOM 748 N N . LYS A 1 92 ? 13.520 -7.592 -13.168 1.00 93.06 92 LYS A N 1
ATOM 749 C CA . LYS A 1 92 ? 12.597 -8.717 -12.959 1.00 93.06 92 LYS A CA 1
ATOM 750 C C . LYS A 1 92 ? 11.476 -8.799 -14.003 1.00 93.06 92 LYS A C 1
ATOM 752 O O . LYS A 1 92 ? 11.159 -9.892 -14.462 1.00 93.06 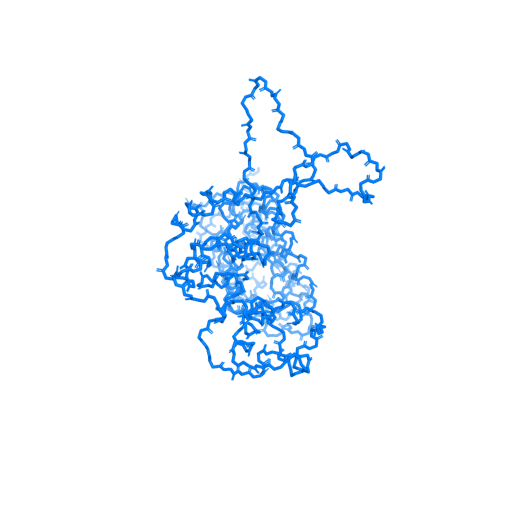92 LYS A O 1
ATOM 757 N N . GLN A 1 93 ? 10.863 -7.672 -14.374 1.00 91.62 93 GLN A N 1
ATOM 758 C CA . GLN A 1 93 ? 9.813 -7.665 -15.403 1.00 91.62 93 GLN A CA 1
ATOM 759 C C . GLN A 1 93 ? 10.379 -8.020 -16.777 1.00 91.62 93 GLN A C 1
ATOM 761 O O . GLN A 1 93 ? 9.799 -8.838 -17.480 1.00 91.62 93 GLN A O 1
ATOM 766 N N . ILE A 1 94 ? 11.528 -7.448 -17.138 1.00 92.25 94 ILE A N 1
ATOM 767 C CA . ILE A 1 94 ? 12.200 -7.748 -18.410 1.00 92.25 94 ILE A CA 1
ATOM 768 C C . ILE A 1 94 ? 12.548 -9.239 -18.479 1.00 92.25 94 ILE A C 1
ATOM 770 O O . ILE A 1 94 ? 12.253 -9.887 -19.480 1.00 92.25 94 ILE A O 1
ATOM 774 N N . ALA A 1 95 ? 13.087 -9.800 -17.391 1.00 92.00 95 ALA A N 1
ATOM 775 C CA . ALA A 1 95 ? 13.405 -11.222 -17.294 1.00 92.00 95 ALA A CA 1
ATOM 776 C C . ALA A 1 95 ? 12.173 -12.109 -17.539 1.00 92.00 95 ALA A C 1
ATOM 778 O O . ALA A 1 95 ? 12.244 -13.063 -18.311 1.00 92.00 95 ALA A O 1
ATOM 779 N N . MET A 1 96 ? 11.029 -11.750 -16.946 1.00 89.38 96 MET A N 1
ATOM 780 C CA . MET A 1 96 ? 9.769 -12.471 -17.132 1.00 89.38 96 MET A CA 1
ATOM 781 C C . MET A 1 96 ? 9.293 -12.458 -18.591 1.00 89.38 96 MET A C 1
ATOM 783 O O . MET A 1 96 ? 8.872 -13.498 -19.092 1.00 89.38 96 MET A O 1
ATOM 787 N N . TYR A 1 97 ? 9.367 -11.317 -19.282 1.00 87.25 97 TYR A N 1
ATOM 788 C CA . TYR A 1 97 ? 8.915 -11.225 -20.675 1.00 87.25 97 TYR A CA 1
ATOM 789 C C . TYR A 1 97 ? 9.884 -11.864 -21.668 1.00 87.25 97 TYR A C 1
ATOM 791 O O . TYR A 1 97 ? 9.428 -12.414 -22.658 1.00 87.25 97 TYR A O 1
ATOM 799 N N . CYS A 1 98 ? 11.189 -11.851 -21.387 1.00 87.62 98 CYS A N 1
ATOM 800 C CA . CYS A 1 98 ? 12.217 -12.405 -22.275 1.00 87.62 98 CYS A CA 1
ATOM 801 C C . CYS A 1 98 ? 12.558 -13.874 -21.966 1.00 87.62 98 CYS A C 1
ATOM 803 O O . CYS A 1 98 ? 13.507 -14.411 -22.530 1.00 87.62 98 CYS A O 1
ATOM 805 N N . SER A 1 99 ? 11.830 -14.526 -21.048 1.00 87.38 99 SER A N 1
ATOM 806 C CA . SER A 1 99 ? 12.131 -15.887 -20.567 1.00 87.38 99 SER A CA 1
ATOM 807 C C . SER A 1 99 ? 13.579 -16.063 -20.070 1.00 87.38 99 SER A C 1
ATOM 809 O O . SER A 1 99 ? 14.214 -17.085 -20.318 1.00 87.38 99 SER A O 1
ATOM 811 N N . SER A 1 100 ? 14.097 -15.057 -19.360 1.00 90.69 100 SER A N 1
ATOM 812 C CA . SER A 1 100 ? 15.450 -15.011 -18.782 1.00 90.69 100 SER A CA 1
ATOM 813 C C . SER A 1 100 ? 15.373 -14.857 -17.253 1.00 90.69 100 SER A C 1
ATOM 815 O O . SER A 1 100 ? 14.292 -14.902 -16.659 1.00 90.69 100 SER A O 1
ATOM 817 N N . SER A 1 101 ? 16.511 -14.700 -16.580 1.00 92.62 101 SER A N 1
ATOM 818 C CA . SER A 1 101 ? 16.596 -14.453 -15.142 1.00 92.62 101 SER A CA 1
ATOM 819 C C . SER A 1 101 ? 16.958 -12.996 -14.821 1.00 92.62 101 SER A C 1
ATOM 821 O O . SER A 1 101 ? 17.655 -12.315 -15.572 1.00 92.62 101 SER A O 1
ATOM 823 N N . GLU A 1 102 ? 16.501 -12.489 -13.670 1.00 94.50 102 GLU A N 1
ATOM 824 C CA . GLU A 1 102 ? 16.821 -11.122 -13.222 1.00 94.50 102 GLU A CA 1
ATOM 825 C C . GLU A 1 102 ? 18.343 -10.836 -13.163 1.00 94.50 102 GLU A C 1
ATOM 827 O O . GLU A 1 102 ? 18.750 -9.753 -13.595 1.00 94.50 102 GLU A O 1
ATOM 832 N N . PRO A 1 103 ? 19.210 -11.765 -12.699 1.00 95.81 103 PRO A N 1
ATOM 833 C CA . PRO A 1 103 ? 20.660 -11.571 -12.737 1.00 95.81 103 PRO A CA 1
ATOM 834 C C . PRO A 1 103 ? 21.241 -11.454 -14.151 1.00 95.81 103 PRO A C 1
ATOM 836 O O . PRO A 1 103 ? 22.138 -10.640 -14.354 1.00 95.81 103 PRO A O 1
ATOM 839 N N . GLU A 1 104 ? 20.740 -12.219 -15.126 1.00 94.25 104 GLU A N 1
ATOM 840 C CA . GLU A 1 104 ? 21.200 -12.150 -16.523 1.00 94.25 104 GLU A CA 1
ATOM 841 C C . GLU A 1 104 ? 20.840 -10.808 -17.160 1.00 94.25 104 GLU A C 1
ATOM 843 O O . GLU A 1 104 ? 21.704 -10.144 -17.735 1.00 94.25 104 GLU A O 1
ATOM 848 N N . VAL A 1 105 ? 19.595 -10.354 -16.978 1.00 95.25 105 VAL A N 1
ATOM 849 C CA . VAL A 1 105 ? 19.152 -9.032 -17.445 1.00 95.25 105 VAL A CA 1
ATOM 850 C C . VAL A 1 105 ? 19.992 -7.926 -16.813 1.00 95.25 105 VAL A C 1
ATOM 852 O O . VAL A 1 105 ? 20.448 -7.020 -17.510 1.00 95.25 105 VAL A O 1
ATOM 855 N N . ARG A 1 106 ? 20.239 -8.002 -15.498 1.00 96.12 106 ARG A N 1
ATOM 856 C CA . ARG A 1 106 ? 21.122 -7.058 -14.802 1.00 96.12 106 ARG A CA 1
ATOM 857 C C . ARG A 1 106 ? 22.541 -7.095 -15.373 1.00 96.12 106 ARG A C 1
ATOM 859 O O . ARG A 1 106 ? 23.117 -6.031 -15.579 1.00 96.12 106 ARG A O 1
ATOM 866 N N . GLY A 1 107 ? 23.084 -8.282 -15.639 1.00 96.06 107 GLY A N 1
ATOM 867 C CA . GLY A 1 107 ? 24.409 -8.465 -16.230 1.00 96.06 107 GLY A CA 1
ATOM 868 C C . GLY A 1 107 ? 24.528 -7.812 -17.606 1.00 96.06 107 GLY A C 1
ATOM 869 O O . GLY A 1 107 ? 25.450 -7.031 -17.826 1.00 96.06 107 GLY A O 1
ATOM 870 N N . SER A 1 108 ? 23.556 -8.047 -18.492 1.00 95.38 108 SER A N 1
ATOM 871 C CA . SER A 1 108 ? 23.503 -7.401 -19.811 1.00 95.38 108 SER A CA 1
ATOM 872 C C . SER A 1 108 ? 23.371 -5.878 -19.696 1.00 95.38 108 SER A C 1
ATOM 874 O O . SER A 1 108 ? 24.151 -5.122 -20.278 1.00 95.38 108 SER A O 1
ATOM 876 N N . ARG A 1 109 ? 22.445 -5.408 -18.847 1.00 96.38 109 ARG A N 1
ATOM 877 C CA . ARG A 1 109 ? 22.218 -3.980 -18.591 1.00 96.38 109 ARG A CA 1
ATOM 878 C C . ARG A 1 109 ? 23.496 -3.277 -18.136 1.00 96.38 109 ARG A C 1
ATOM 880 O O . ARG A 1 109 ? 23.811 -2.192 -18.619 1.00 96.38 109 ARG A O 1
ATOM 887 N N . GLU A 1 110 ? 24.230 -3.882 -17.209 1.00 96.25 110 GLU A N 1
ATOM 888 C CA . GLU A 1 110 ? 25.496 -3.339 -16.720 1.00 96.25 110 GLU A CA 1
ATOM 889 C C . GLU A 1 110 ? 26.627 -3.455 -17.749 1.00 96.25 110 GLU A C 1
ATOM 891 O O . GLU A 1 110 ? 27.431 -2.531 -17.842 1.00 96.25 110 GLU A O 1
ATOM 896 N N . GLY A 1 111 ? 26.653 -4.517 -18.560 1.00 96.75 111 GLY A N 1
ATOM 897 C CA . GLY A 1 111 ? 27.589 -4.674 -19.678 1.00 96.75 111 GLY A CA 1
ATOM 898 C C . GLY A 1 111 ? 27.432 -3.603 -20.763 1.00 96.75 111 GLY A C 1
ATOM 899 O O . GLY A 1 111 ? 28.418 -3.192 -21.369 1.00 96.75 111 GLY A O 1
ATOM 900 N N . PHE A 1 112 ? 26.215 -3.089 -20.958 1.00 96.75 112 PHE A N 1
ATOM 901 C CA . PHE A 1 112 ? 25.925 -1.965 -21.857 1.00 96.75 112 PHE A CA 1
ATOM 902 C C . PHE A 1 112 ? 26.054 -0.573 -21.221 1.00 96.75 112 PHE A C 1
ATOM 904 O O . PHE A 1 112 ? 25.707 0.429 -21.863 1.00 96.75 112 PHE A O 1
ATOM 911 N N . ASP A 1 113 ? 26.523 -0.511 -19.973 1.00 96.19 113 ASP A N 1
ATOM 912 C CA . ASP A 1 113 ? 26.615 0.703 -19.159 1.00 96.19 113 ASP A CA 1
ATOM 913 C C . ASP A 1 113 ? 25.272 1.447 -19.018 1.00 96.19 113 ASP A C 1
ATOM 915 O O . ASP A 1 113 ? 25.181 2.673 -19.019 1.00 96.19 113 ASP A O 1
ATOM 919 N N . ILE A 1 114 ? 24.175 0.691 -18.915 1.00 96.81 114 ILE A N 1
ATOM 920 C CA . ILE A 1 114 ? 22.844 1.245 -18.662 1.00 96.81 114 ILE A CA 1
ATOM 921 C C . ILE A 1 114 ? 22.638 1.309 -17.145 1.00 96.81 114 ILE A C 1
ATOM 923 O O . ILE A 1 114 ? 22.214 0.350 -16.490 1.00 96.81 114 ILE A O 1
ATOM 927 N N . ARG A 1 115 ? 22.932 2.466 -16.554 1.00 95.69 115 ARG A N 1
ATOM 928 C CA . ARG A 1 115 ? 22.713 2.750 -15.128 1.00 95.69 115 ARG A CA 1
ATOM 929 C C . ARG A 1 115 ? 21.810 3.976 -14.976 1.00 95.69 115 ARG A C 1
ATOM 931 O O . ARG A 1 115 ? 21.831 4.850 -15.839 1.00 95.69 115 ARG A O 1
ATOM 938 N N . PRO A 1 116 ? 20.982 4.043 -13.920 1.00 96.75 116 PRO A N 1
ATOM 939 C CA . PRO A 1 116 ? 20.229 5.253 -13.653 1.00 96.75 116 PRO A CA 1
ATOM 940 C C . PRO A 1 116 ? 21.174 6.340 -13.139 1.00 96.75 116 PRO A C 1
ATOM 942 O O . PRO A 1 116 ? 22.163 6.047 -12.464 1.00 96.75 116 PRO A O 1
ATOM 9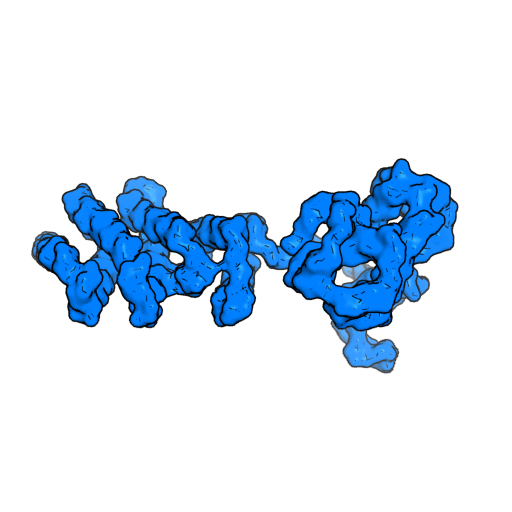45 N N . PHE A 1 117 ? 20.814 7.588 -13.394 1.00 96.00 117 PHE A N 1
ATOM 946 C CA . PHE A 1 117 ? 21.521 8.757 -12.893 1.00 96.00 117 PHE A CA 1
ATOM 947 C C . PHE A 1 117 ? 20.754 9.408 -11.745 1.00 96.00 117 PHE A C 1
ATOM 949 O O . PHE A 1 117 ? 19.527 9.311 -11.661 1.00 96.00 117 PHE A O 1
ATOM 956 N N . VAL A 1 118 ? 21.495 10.077 -10.867 1.00 94.06 118 VAL A N 1
ATOM 957 C CA . VAL A 1 118 ? 20.989 10.779 -9.689 1.00 94.06 118 VAL A CA 1
ATOM 958 C C . VAL A 1 118 ? 20.627 12.210 -10.062 1.00 94.06 118 VAL A C 1
ATOM 960 O O . VAL A 1 118 ? 21.480 12.969 -10.526 1.00 94.06 118 VAL A O 1
ATOM 963 N N . LYS A 1 119 ? 19.375 12.588 -9.814 1.00 92.12 119 LYS A N 1
ATOM 964 C CA . LYS A 1 119 ? 18.862 13.941 -10.032 1.00 92.12 119 LYS A CA 1
ATOM 965 C C . LYS A 1 119 ? 18.349 14.553 -8.742 1.00 92.12 119 LYS A C 1
ATOM 967 O O . LYS A 1 119 ? 17.857 13.836 -7.870 1.00 92.12 119 LYS A O 1
ATOM 972 N N . GLN A 1 120 ? 18.499 15.867 -8.621 1.00 90.00 120 GLN A N 1
ATOM 973 C CA . GLN A 1 120 ? 18.059 16.629 -7.457 1.00 90.00 120 GLN A CA 1
ATOM 974 C C . GLN A 1 120 ? 16.673 17.226 -7.718 1.00 90.00 120 GLN A C 1
ATOM 976 O O . GLN A 1 120 ? 16.364 17.642 -8.830 1.00 90.00 120 GLN A O 1
ATOM 981 N N . ILE A 1 121 ? 15.813 17.224 -6.701 1.00 86.62 121 ILE A N 1
ATOM 982 C CA . ILE A 1 121 ? 14.516 17.901 -6.759 1.00 86.62 121 ILE A CA 1
ATOM 983 C C . ILE A 1 121 ? 14.733 19.353 -6.352 1.00 86.62 121 ILE A C 1
ATOM 985 O O . ILE A 1 121 ? 15.136 19.638 -5.221 1.00 86.62 121 ILE A O 1
ATOM 989 N N . ASP A 1 122 ? 14.440 20.261 -7.274 1.00 79.31 122 ASP A N 1
ATOM 990 C CA . ASP A 1 122 ? 14.469 21.698 -7.066 1.00 79.31 122 ASP A CA 1
ATOM 991 C C . ASP A 1 122 ? 13.050 22.287 -7.042 1.00 79.31 122 ASP A C 1
ATOM 993 O O . ASP A 1 122 ? 12.099 21.747 -7.604 1.00 79.31 122 ASP A O 1
ATOM 997 N N . ALA A 1 123 ? 12.874 23.385 -6.302 1.00 73.38 123 ALA A N 1
ATOM 998 C CA . ALA A 1 123 ? 11.610 24.132 -6.292 1.00 73.38 123 ALA A CA 1
ATOM 999 C C . ALA A 1 123 ? 11.492 25.080 -7.501 1.00 73.38 123 ALA A C 1
ATOM 1001 O O . ALA A 1 123 ? 10.415 25.600 -7.786 1.00 73.38 123 ALA A O 1
ATOM 1002 N N . VAL A 1 124 ? 12.613 25.315 -8.183 1.00 74.62 124 VAL A N 1
ATOM 1003 C CA . VAL A 1 124 ? 12.769 26.175 -9.353 1.00 74.62 124 VAL A CA 1
ATOM 1004 C C . VAL A 1 124 ? 13.630 25.406 -10.357 1.00 74.62 124 VAL A C 1
ATOM 1006 O O . VAL A 1 124 ? 14.721 25.010 -9.956 1.00 74.62 124 VAL A O 1
ATOM 1009 N N . PRO A 1 125 ? 13.184 25.174 -11.608 1.00 71.62 125 PRO A N 1
ATOM 1010 C CA . PRO A 1 125 ? 13.836 24.246 -12.542 1.00 71.62 125 PRO A CA 1
ATOM 1011 C C . PRO A 1 125 ? 15.277 24.648 -12.892 1.00 71.62 125 PRO A C 1
ATOM 1013 O O . PRO A 1 125 ? 15.517 25.381 -13.847 1.00 71.62 125 PRO A O 1
ATOM 1016 N N . ALA A 1 126 ? 16.241 24.183 -12.105 1.00 69.31 126 ALA A N 1
ATOM 1017 C CA . ALA A 1 126 ? 17.671 24.452 -12.191 1.00 69.31 126 ALA A CA 1
ATOM 1018 C C . ALA A 1 126 ? 18.088 25.941 -12.247 1.00 69.31 126 ALA A C 1
ATOM 1020 O O . ALA A 1 126 ? 19.233 26.241 -12.581 1.00 69.31 126 ALA A O 1
ATOM 1021 N N . GLU A 1 127 ? 17.203 26.887 -11.908 1.00 77.69 127 GLU A N 1
ATOM 1022 C CA . GLU A 1 127 ? 17.525 28.324 -11.951 1.00 77.69 127 GLU A CA 1
ATOM 1023 C C . GLU A 1 127 ? 18.496 28.739 -10.839 1.00 77.69 127 GLU A C 1
ATOM 1025 O O . GLU A 1 127 ? 19.340 29.613 -11.037 1.00 77.69 127 GLU A O 1
ATOM 1030 N N . TRP A 1 128 ? 18.384 28.105 -9.669 1.00 72.88 128 TRP A N 1
ATOM 1031 C CA . TRP A 1 128 ? 19.188 28.415 -8.492 1.00 72.88 128 TRP A CA 1
ATOM 1032 C C . TRP A 1 128 ? 19.776 27.142 -7.884 1.00 72.88 128 TRP A C 1
ATOM 1034 O O . TRP A 1 128 ? 19.089 26.121 -7.820 1.00 72.88 128 TRP A O 1
ATOM 1044 N N . PRO A 1 129 ? 21.025 27.189 -7.386 1.00 70.12 129 PRO A N 1
ATOM 1045 C CA . PRO A 1 129 ? 21.635 26.039 -6.736 1.00 70.12 129 PRO A CA 1
ATOM 1046 C C . PRO A 1 129 ? 20.856 25.669 -5.469 1.00 70.12 129 PRO A C 1
ATOM 1048 O O . PRO A 1 129 ? 20.648 26.495 -4.577 1.00 70.12 129 PRO A O 1
ATOM 1051 N N . VAL A 1 130 ? 20.434 24.408 -5.384 1.00 70.19 130 VAL A N 1
ATOM 1052 C CA . VAL A 1 130 ? 19.653 23.891 -4.256 1.00 70.19 130 VAL A CA 1
ATOM 1053 C C . VAL A 1 130 ? 20.578 23.409 -3.144 1.00 70.19 130 VAL A C 1
ATOM 1055 O O . VAL A 1 130 ? 21.493 22.622 -3.367 1.00 70.19 130 VAL A O 1
ATOM 1058 N N . GLN A 1 131 ? 20.316 23.856 -1.915 1.00 71.75 131 GLN A N 1
ATOM 1059 C CA . GLN A 1 131 ? 21.155 23.553 -0.747 1.00 71.75 131 GLN A CA 1
ATOM 1060 C C . GLN A 1 131 ? 20.898 22.166 -0.121 1.00 71.75 131 GLN A C 1
ATOM 1062 O O . GLN A 1 131 ? 21.652 21.744 0.751 1.00 71.75 131 GLN A O 1
ATOM 1067 N N . MET A 1 132 ? 19.844 21.454 -0.537 1.00 78.94 132 MET A N 1
ATOM 1068 C CA . MET A 1 132 ? 19.369 20.209 0.087 1.00 78.94 132 MET A CA 1
ATOM 1069 C C . MET A 1 132 ? 19.429 19.023 -0.881 1.00 78.94 132 MET A C 1
ATOM 1071 O O . MET A 1 132 ? 18.855 19.088 -1.964 1.00 78.94 132 MET A O 1
ATOM 1075 N N . ASN A 1 133 ? 20.025 17.903 -0.464 1.00 83.19 133 ASN A N 1
ATOM 1076 C CA . ASN A 1 133 ? 20.135 16.681 -1.272 1.00 83.19 133 ASN A CA 1
ATOM 1077 C C . ASN A 1 133 ? 18.850 15.835 -1.229 1.00 83.19 133 ASN A C 1
ATOM 1079 O O . ASN A 1 133 ? 18.839 14.736 -0.671 1.00 83.19 133 ASN A O 1
ATOM 1083 N N . TYR A 1 134 ? 17.760 16.339 -1.815 1.00 88.19 134 TYR A N 1
ATOM 1084 C CA . TYR A 1 134 ? 16.562 15.538 -2.070 1.00 88.19 134 TYR A CA 1
ATOM 1085 C C . TYR A 1 134 ? 16.650 14.930 -3.473 1.00 88.19 134 TYR A C 1
ATOM 1087 O O . TYR A 1 134 ? 16.606 15.653 -4.465 1.00 88.19 134 TYR A O 1
ATOM 1095 N N . LEU A 1 135 ? 16.870 13.614 -3.547 1.00 89.06 135 LEU A N 1
ATOM 1096 C CA . LEU A 1 135 ? 17.373 12.942 -4.749 1.00 89.06 135 LEU A CA 1
ATOM 1097 C C . LEU A 1 135 ? 16.408 11.873 -5.272 1.00 89.06 135 LEU A C 1
ATOM 1099 O O . LEU A 1 135 ? 15.733 11.198 -4.494 1.00 89.06 135 LEU A O 1
ATOM 1103 N N . TYR A 1 136 ? 16.413 11.663 -6.586 1.00 93.31 136 TYR A N 1
ATOM 1104 C CA . TYR A 1 136 ? 15.749 10.541 -7.252 1.00 93.31 136 TYR A CA 1
ATOM 1105 C C . TYR A 1 136 ? 16.634 9.951 -8.357 1.00 93.31 136 TYR A C 1
ATOM 1107 O O . TYR A 1 136 ? 17.633 10.543 -8.762 1.00 93.31 136 TYR A O 1
ATOM 1115 N N . LEU A 1 137 ? 16.273 8.757 -8.829 1.00 95.38 137 LEU A N 1
ATOM 1116 C CA . LEU A 1 137 ? 16.977 8.045 -9.895 1.00 95.38 137 LEU A CA 1
ATOM 1117 C C . LEU A 1 137 ? 16.159 8.061 -11.187 1.00 95.38 137 LEU A C 1
ATOM 1119 O O . LEU A 1 137 ? 14.945 7.858 -11.151 1.00 95.38 137 LEU A O 1
ATOM 1123 N N . THR A 1 138 ? 16.813 8.246 -12.333 1.00 96.44 138 THR A N 1
ATOM 1124 C CA . THR A 1 138 ? 16.150 8.202 -13.646 1.00 96.44 138 THR A CA 1
ATOM 1125 C C . THR A 1 138 ? 17.073 7.702 -14.759 1.00 96.44 138 THR A C 1
ATOM 1127 O O . THR A 1 138 ? 18.284 7.895 -14.710 1.00 96.44 138 THR A O 1
ATOM 1130 N N . TYR A 1 139 ? 16.489 7.068 -15.780 1.00 97.44 139 TYR A N 1
ATOM 1131 C CA . TYR A 1 139 ? 17.168 6.628 -17.013 1.00 97.44 139 TYR A CA 1
ATOM 1132 C C . TYR A 1 139 ? 16.996 7.618 -18.187 1.00 97.44 139 TYR A C 1
ATOM 1134 O O . TYR A 1 139 ? 17.399 7.334 -19.316 1.00 97.44 139 TYR A O 1
ATOM 1142 N N . HIS A 1 140 ? 16.354 8.767 -17.958 1.00 96.38 140 HIS A N 1
ATOM 1143 C CA . HIS A 1 140 ? 16.026 9.754 -19.002 1.00 96.38 140 HIS A CA 1
ATOM 1144 C C . HIS A 1 140 ? 17.090 10.838 -19.205 1.00 96.38 140 HIS A C 1
ATOM 1146 O O . HIS A 1 140 ? 16.842 11.817 -19.901 1.00 96.38 140 HIS A O 1
ATOM 1152 N N . VAL A 1 141 ? 18.243 10.700 -18.564 1.00 93.94 141 VAL A N 1
ATOM 1153 C CA . VAL A 1 141 ? 19.292 11.722 -18.503 1.00 93.94 141 VAL A CA 1
ATOM 1154 C C . VAL A 1 141 ? 20.652 11.047 -18.623 1.00 93.94 141 VAL A C 1
ATOM 1156 O O . VAL A 1 141 ? 20.733 9.831 -18.456 1.00 93.94 141 VAL A O 1
ATOM 1159 N N . ASP A 1 142 ? 21.696 11.840 -18.862 1.00 93.12 142 ASP A N 1
ATOM 1160 C CA . ASP A 1 142 ? 23.037 11.329 -19.176 1.00 93.12 142 ASP A CA 1
ATOM 1161 C C . ASP A 1 142 ? 24.109 11.751 -18.144 1.00 93.12 142 ASP A C 1
ATOM 1163 O O . ASP A 1 142 ? 25.300 11.514 -18.337 1.00 93.12 142 ASP A O 1
ATOM 1167 N N . ASN A 1 143 ? 23.718 12.411 -17.045 1.00 93.38 143 ASN A N 1
ATOM 1168 C CA . ASN A 1 143 ? 24.632 12.883 -16.001 1.00 93.38 143 ASN A CA 1
ATOM 1169 C C . ASN A 1 143 ? 23.980 12.934 -14.607 1.00 93.38 143 ASN A C 1
ATOM 1171 O O . ASN A 1 143 ? 22.762 13.060 -14.485 1.00 93.38 143 ASN A O 1
ATOM 1175 N N . ASN A 1 144 ? 24.805 12.896 -13.556 1.00 92.69 144 ASN A N 1
ATOM 1176 C CA . ASN A 1 144 ? 24.373 13.104 -12.170 1.00 92.69 144 ASN A CA 1
ATOM 1177 C C . ASN A 1 144 ? 24.408 14.597 -11.804 1.00 92.69 144 ASN A C 1
ATOM 1179 O O . ASN A 1 144 ? 25.356 15.286 -12.180 1.00 92.69 144 ASN A O 1
ATOM 1183 N N . ASP A 1 145 ? 23.431 15.071 -11.027 1.00 89.94 145 ASP A N 1
ATOM 1184 C CA . ASP A 1 145 ? 23.432 16.449 -10.491 1.00 89.94 145 ASP A CA 1
ATOM 1185 C C . ASP A 1 145 ? 24.329 16.592 -9.257 1.00 89.94 145 ASP A C 1
ATOM 1187 O O . ASP A 1 145 ? 24.828 17.674 -8.958 1.00 89.94 145 ASP A O 1
ATOM 1191 N N . VAL A 1 146 ? 24.556 15.485 -8.547 1.00 86.81 146 VAL A N 1
ATOM 1192 C CA . VAL A 1 146 ? 25.371 15.440 -7.333 1.00 86.81 146 VAL A CA 1
ATOM 1193 C C . VAL A 1 146 ? 26.576 14.532 -7.520 1.00 86.81 146 VAL A C 1
ATOM 1195 O O . VAL A 1 146 ? 26.501 13.481 -8.160 1.00 86.81 146 VAL A O 1
ATOM 1198 N N . GLN A 1 147 ? 27.694 14.934 -6.925 1.00 83.00 147 GLN A N 1
ATOM 1199 C CA . GLN A 1 147 ? 28.872 14.085 -6.797 1.00 83.00 147 GLN A CA 1
ATOM 1200 C C . GLN A 1 147 ? 28.792 13.303 -5.479 1.00 83.00 147 GLN A C 1
ATOM 1202 O O . GLN A 1 147 ? 28.318 13.853 -4.479 1.00 83.00 147 GLN A O 1
ATOM 1207 N N . PRO A 1 148 ? 29.244 12.036 -5.442 1.00 77.38 148 PRO A N 1
ATOM 1208 C CA . PRO A 1 148 ? 29.372 11.299 -4.193 1.00 77.38 148 PRO A CA 1
ATOM 1209 C C . PRO A 1 148 ? 30.208 12.096 -3.188 1.00 77.38 148 PRO A C 1
ATOM 1211 O O . PRO A 1 148 ? 31.273 12.611 -3.527 1.00 77.38 148 PRO A O 1
ATOM 1214 N N . ILE A 1 149 ? 29.724 12.208 -1.952 1.00 72.00 149 ILE A N 1
ATOM 1215 C CA . ILE A 1 149 ? 30.454 12.917 -0.903 1.00 72.00 149 ILE A CA 1
ATOM 1216 C C . ILE A 1 149 ? 31.674 12.077 -0.526 1.00 72.00 149 ILE A C 1
ATOM 1218 O O . ILE A 1 149 ? 31.538 10.953 -0.040 1.00 72.00 149 ILE A O 1
ATOM 1222 N N . THR A 1 150 ? 32.864 12.639 -0.709 1.00 69.00 150 THR A N 1
ATOM 1223 C CA . THR A 1 150 ? 34.106 12.055 -0.201 1.00 69.00 150 THR A CA 1
ATOM 1224 C C . THR A 1 150 ? 34.233 12.404 1.279 1.00 69.00 150 THR A C 1
ATOM 1226 O O . THR A 1 150 ? 34.746 13.460 1.639 1.00 69.00 150 THR A O 1
ATOM 1229 N N . ILE A 1 151 ? 33.706 11.540 2.143 1.00 67.12 151 ILE A N 1
ATOM 1230 C CA . ILE A 1 151 ? 33.871 11.627 3.599 1.00 67.12 151 ILE A CA 1
ATOM 1231 C C . ILE A 1 151 ? 34.869 10.569 4.070 1.00 67.12 151 ILE A C 1
ATOM 1233 O O . ILE A 1 151 ? 34.875 9.451 3.565 1.00 67.12 151 ILE A O 1
ATOM 1237 N N . GLU A 1 152 ? 35.698 10.919 5.059 1.00 67.56 152 GLU A N 1
ATOM 1238 C CA . GLU A 1 152 ? 36.608 9.968 5.722 1.00 67.56 152 GLU A CA 1
ATOM 1239 C C . GLU A 1 152 ? 35.838 8.873 6.482 1.00 67.56 152 GLU A C 1
ATOM 1241 O O . GLU A 1 152 ? 36.319 7.753 6.645 1.00 67.56 152 GLU A O 1
ATOM 1246 N N . ALA A 1 153 ? 34.621 9.190 6.933 1.00 67.44 153 ALA A N 1
ATOM 1247 C CA . ALA A 1 153 ? 33.735 8.259 7.615 1.00 67.44 153 ALA A CA 1
ATOM 1248 C C . ALA A 1 153 ? 32.986 7.354 6.626 1.00 67.44 153 ALA A C 1
ATOM 1250 O O . ALA A 1 153 ? 32.560 7.781 5.553 1.00 67.44 153 ALA A O 1
ATOM 1251 N N . THR A 1 154 ? 32.756 6.102 7.026 1.00 73.44 154 THR A N 1
ATOM 1252 C CA . THR A 1 154 ? 31.952 5.156 6.247 1.00 73.44 154 THR A CA 1
ATOM 1253 C C . THR A 1 154 ? 30.493 5.631 6.177 1.00 73.44 154 THR A C 1
ATOM 1255 O O . THR A 1 154 ? 29.874 5.813 7.230 1.00 73.44 154 THR A O 1
ATOM 1258 N N . PRO A 1 155 ? 29.913 5.828 4.978 1.00 70.88 155 PRO A N 1
ATOM 1259 C CA . PRO A 1 155 ? 28.518 6.232 4.851 1.00 70.88 155 PRO A CA 1
ATOM 1260 C C . PRO A 1 155 ? 27.585 5.139 5.385 1.00 70.88 155 PRO A C 1
ATOM 1262 O O . PRO A 1 155 ? 27.771 3.953 5.109 1.00 70.88 155 PRO A O 1
ATOM 1265 N N . ILE A 1 156 ? 26.559 5.545 6.135 1.00 75.81 156 ILE A N 1
ATOM 1266 C CA . ILE A 1 156 ? 25.535 4.647 6.681 1.00 75.81 156 ILE A CA 1
ATOM 1267 C C . ILE A 1 156 ? 24.284 4.752 5.812 1.00 75.81 156 ILE A C 1
ATOM 1269 O O . ILE A 1 156 ? 23.748 5.842 5.618 1.00 75.81 156 ILE A O 1
ATOM 1273 N N . PHE A 1 157 ? 23.797 3.614 5.315 1.00 72.56 157 PHE A N 1
ATOM 1274 C CA . PHE A 1 157 ? 22.536 3.535 4.584 1.00 72.56 157 PHE A CA 1
ATOM 1275 C C . PHE A 1 157 ? 21.426 3.024 5.507 1.00 72.56 157 PHE A C 1
ATOM 1277 O O . PHE A 1 157 ? 21.557 1.959 6.110 1.00 72.56 157 PHE A O 1
ATOM 1284 N N . VAL A 1 158 ? 20.331 3.776 5.614 1.00 64.31 158 VAL A N 1
ATOM 1285 C CA . VAL A 1 158 ? 19.168 3.409 6.433 1.00 64.31 158 VAL A CA 1
ATOM 1286 C C . VAL A 1 158 ? 17.998 3.084 5.511 1.00 64.31 158 VAL A C 1
ATOM 1288 O O . VAL A 1 158 ? 17.577 3.919 4.713 1.00 64.31 158 VAL A O 1
ATOM 1291 N N . PHE A 1 159 ? 17.457 1.871 5.621 1.00 60.66 159 PHE A N 1
ATOM 1292 C CA . PHE A 1 159 ? 16.290 1.453 4.845 1.00 60.66 159 PHE A CA 1
ATOM 1293 C C . PHE A 1 159 ? 14.992 1.916 5.517 1.00 60.66 159 PHE A C 1
ATOM 1295 O O . PHE A 1 159 ? 14.715 1.561 6.662 1.00 60.66 159 PHE A O 1
ATOM 1302 N N . GLY A 1 160 ? 14.178 2.683 4.789 1.00 54.94 160 GLY A N 1
ATOM 1303 C CA . GLY A 1 160 ? 12.813 3.021 5.200 1.00 54.94 160 GLY A CA 1
ATOM 1304 C C . GLY A 1 160 ? 11.827 1.865 4.984 1.00 54.94 160 GLY A C 1
ATOM 1305 O O . GLY A 1 160 ? 12.110 0.905 4.271 1.00 54.94 160 GLY A O 1
ATOM 1306 N N . SER A 1 161 ? 10.630 1.967 5.566 1.00 53.59 161 SER A N 1
ATOM 1307 C CA . SER A 1 161 ? 9.581 0.932 5.488 1.00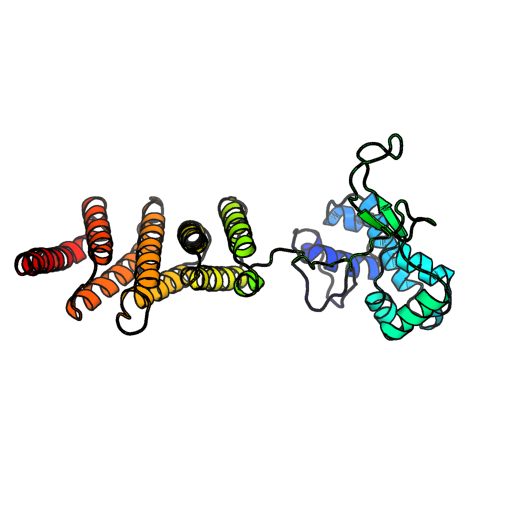 53.59 161 SER A CA 1
ATOM 1308 C C . SER A 1 161 ? 8.660 1.028 4.254 1.00 53.59 161 SER A C 1
ATOM 1310 O O . SER A 1 161 ? 7.794 0.171 4.070 1.00 53.59 161 SER A O 1
ATOM 1312 N N . ALA A 1 162 ? 8.880 2.027 3.388 1.00 64.94 162 ALA A N 1
ATOM 1313 C CA . ALA A 1 162 ? 8.141 2.338 2.157 1.00 64.94 162 ALA A CA 1
ATOM 1314 C C . ALA A 1 162 ? 6.653 2.689 2.346 1.00 64.94 162 ALA A C 1
ATOM 1316 O O . ALA A 1 162 ? 6.303 3.864 2.317 1.00 64.94 162 ALA A O 1
ATOM 1317 N N . PHE A 1 163 ? 5.779 1.694 2.519 1.00 56.41 163 PHE A N 1
ATOM 1318 C CA . PHE A 1 163 ? 4.330 1.887 2.632 1.00 56.41 163 PHE A CA 1
ATOM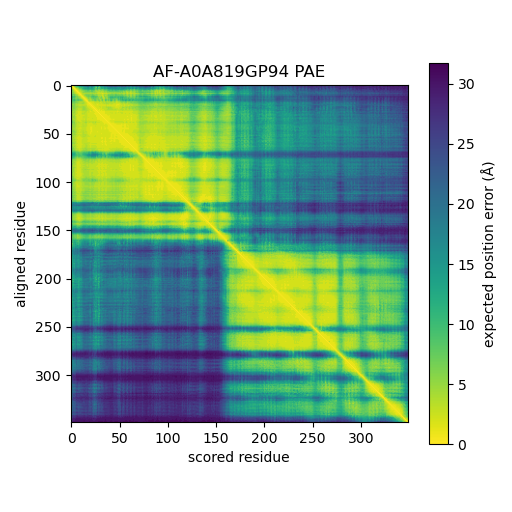 1319 C C . PHE A 1 163 ? 3.814 1.306 3.939 1.00 56.41 163 PHE A C 1
ATOM 1321 O O . PHE A 1 163 ? 4.172 0.188 4.324 1.00 56.41 163 PHE A O 1
ATOM 1328 N N . TYR A 1 164 ? 2.907 2.031 4.585 1.00 58.84 164 TYR A N 1
ATOM 1329 C CA . TYR A 1 164 ? 2.257 1.559 5.793 1.00 58.84 164 TYR A CA 1
ATOM 1330 C C . TYR A 1 164 ? 1.239 0.483 5.428 1.00 58.84 164 TYR A C 1
ATOM 1332 O O . TYR A 1 164 ? 0.212 0.752 4.807 1.00 58.84 164 TYR A O 1
ATOM 1340 N N . ARG A 1 165 ? 1.543 -0.764 5.790 1.00 59.62 165 ARG A N 1
ATOM 1341 C CA . ARG A 1 165 ? 0.562 -1.840 5.727 1.00 59.62 165 ARG A CA 1
ATOM 1342 C C . ARG A 1 165 ? 0.204 -2.282 7.128 1.00 59.62 165 ARG A C 1
ATOM 1344 O O . ARG A 1 165 ? 1.082 -2.555 7.947 1.00 59.62 165 ARG A O 1
ATOM 1351 N N . ILE A 1 166 ? -1.095 -2.389 7.365 1.00 61.56 166 ILE A N 1
ATOM 1352 C CA . ILE A 1 166 ? -1.645 -2.783 8.657 1.00 61.56 166 ILE A CA 1
ATOM 1353 C C . ILE A 1 166 ? -1.068 -4.146 9.081 1.00 61.56 166 ILE A C 1
ATOM 1355 O O . ILE A 1 166 ? -0.608 -4.281 10.211 1.00 61.56 166 ILE A O 1
ATOM 1359 N N . ASP A 1 167 ? -0.917 -5.105 8.159 1.00 63.44 167 ASP A N 1
ATOM 1360 C CA . ASP A 1 167 ? -0.326 -6.429 8.423 1.00 63.44 167 ASP A CA 1
ATOM 1361 C C . ASP A 1 167 ? 1.138 -6.397 8.899 1.00 63.44 167 ASP A C 1
ATOM 1363 O O . ASP A 1 167 ? 1.599 -7.339 9.543 1.00 63.44 167 ASP A O 1
ATOM 1367 N N . LYS A 1 168 ? 1.868 -5.304 8.642 1.00 62.09 168 LYS A N 1
ATOM 1368 C CA . LYS A 1 168 ? 3.252 -5.122 9.097 1.00 62.09 168 LYS A CA 1
ATOM 1369 C C . LYS A 1 168 ? 3.373 -4.326 10.399 1.00 62.09 168 LYS A C 1
ATOM 1371 O O . LYS A 1 168 ? 4.481 -4.226 10.923 1.00 62.09 168 LYS A O 1
ATOM 1376 N N . MET A 1 169 ? 2.275 -3.820 10.972 1.00 65.88 169 MET A N 1
ATOM 1377 C CA . MET A 1 169 ? 2.294 -3.041 12.225 1.00 65.88 169 MET A CA 1
ATOM 1378 C C . MET A 1 169 ? 2.975 -3.784 13.387 1.00 65.88 169 MET A C 1
ATOM 1380 O O . MET A 1 169 ? 3.634 -3.164 14.222 1.00 65.88 169 MET A O 1
ATOM 1384 N N . SER A 1 170 ? 2.858 -5.114 13.460 1.00 60.34 170 SER A N 1
ATOM 1385 C CA . SER A 1 170 ? 3.500 -5.889 14.531 1.00 60.34 170 SER A CA 1
ATOM 1386 C C . SER A 1 170 ? 5.019 -6.018 14.373 1.00 60.34 170 SER A C 1
ATOM 1388 O O . SER A 1 170 ? 5.698 -6.304 15.356 1.00 60.34 170 SER A O 1
ATOM 1390 N N . LEU A 1 171 ? 5.555 -5.805 13.168 1.00 58.44 171 LEU A N 1
ATOM 1391 C CA . LEU A 1 171 ? 6.945 -6.108 12.804 1.00 58.44 171 LEU A CA 1
ATOM 1392 C C . LEU A 1 171 ? 7.875 -4.885 12.813 1.00 58.44 171 LEU A C 1
ATOM 1394 O O . LEU A 1 171 ? 9.081 -5.047 12.656 1.00 58.44 171 LEU A O 1
ATOM 1398 N N . ILE A 1 172 ? 7.334 -3.674 12.967 1.00 61.19 172 ILE A N 1
ATOM 1399 C CA . ILE A 1 172 ? 8.076 -2.415 12.798 1.00 61.19 172 ILE A CA 1
ATOM 1400 C C . ILE A 1 172 ? 8.074 -1.621 14.127 1.00 61.19 172 ILE A C 1
ATOM 1402 O O . ILE A 1 172 ? 7.248 -1.885 15.006 1.00 61.19 172 ILE A O 1
ATOM 1406 N N . GLY A 1 173 ? 9.044 -0.710 14.299 1.00 71.19 173 GLY A N 1
ATOM 1407 C CA . GLY A 1 173 ? 9.287 0.091 15.510 1.00 71.19 173 GLY A CA 1
ATOM 1408 C C . GLY A 1 173 ? 8.102 0.939 16.001 1.00 71.19 173 GLY A C 1
ATOM 1409 O O . GLY A 1 173 ? 7.089 1.081 15.320 1.00 71.19 173 GLY A O 1
ATOM 1410 N N . GLU A 1 174 ? 8.222 1.493 17.210 1.00 75.25 174 GLU A N 1
ATOM 1411 C CA . GLU A 1 174 ? 7.109 2.134 17.934 1.00 75.25 174 GLU A CA 1
ATOM 1412 C C . GLU A 1 174 ? 6.497 3.335 17.193 1.00 75.25 174 GLU A C 1
ATOM 1414 O O . GLU A 1 174 ? 5.274 3.385 17.049 1.00 75.25 174 GLU A O 1
ATOM 1419 N N . ASP A 1 175 ? 7.317 4.216 16.611 1.00 74.94 175 ASP A N 1
ATOM 1420 C CA . ASP A 1 175 ? 6.846 5.376 15.832 1.00 74.94 175 ASP A CA 1
ATOM 1421 C C . ASP A 1 175 ? 5.959 4.963 14.648 1.00 74.94 175 ASP A C 1
ATOM 1423 O O . ASP A 1 175 ? 4.944 5.593 14.346 1.00 74.94 175 ASP A O 1
ATOM 1427 N N . PHE A 1 176 ? 6.288 3.838 14.006 1.00 73.56 176 PHE A N 1
ATOM 1428 C CA . PHE A 1 176 ? 5.496 3.304 12.899 1.00 73.56 176 PHE A CA 1
ATOM 1429 C C . PHE A 1 176 ? 4.124 2.829 13.357 1.00 73.56 176 PHE A C 1
ATOM 1431 O O . PHE A 1 176 ? 3.141 3.000 12.634 1.00 73.56 176 PHE A O 1
ATOM 1438 N N . ARG A 1 177 ? 4.037 2.243 14.553 1.00 76.94 177 ARG A N 1
ATOM 1439 C CA . ARG A 1 177 ? 2.758 1.807 15.122 1.00 76.94 177 ARG A CA 1
ATOM 1440 C C . ARG A 1 177 ? 1.867 3.008 15.415 1.00 76.94 177 ARG A C 1
ATOM 1442 O O . ARG A 1 177 ? 0.683 2.947 15.096 1.00 76.94 177 ARG A O 1
ATOM 1449 N N . LEU A 1 178 ? 2.432 4.094 15.946 1.00 79.50 178 LEU A N 1
ATOM 1450 C CA . LEU A 1 178 ? 1.700 5.334 16.220 1.00 79.50 178 LEU A CA 1
ATOM 1451 C C . LEU A 1 178 ? 1.140 5.965 14.943 1.00 79.50 178 LEU A C 1
ATOM 1453 O O . LEU A 1 178 ? -0.065 6.198 14.862 1.00 79.50 178 LEU A O 1
ATOM 1457 N N . ILE A 1 179 ? 1.987 6.176 13.931 1.00 76.88 179 ILE A N 1
ATOM 1458 C CA . ILE A 1 179 ? 1.567 6.778 12.655 1.00 76.88 179 ILE A CA 1
ATOM 1459 C C . ILE A 1 179 ? 0.494 5.915 11.993 1.00 76.88 179 ILE A C 1
ATOM 1461 O O . ILE A 1 179 ? -0.578 6.407 11.653 1.00 76.88 179 ILE A O 1
ATOM 1465 N N . THR A 1 180 ? 0.734 4.604 11.892 1.00 74.31 180 THR A N 1
ATOM 1466 C CA . THR A 1 180 ? -0.203 3.719 11.191 1.00 74.31 180 THR A CA 1
ATOM 1467 C C . THR A 1 180 ? -1.549 3.628 11.924 1.00 74.31 180 THR A C 1
ATOM 1469 O O . THR A 1 180 ? -2.587 3.598 11.270 1.00 74.31 180 THR A O 1
ATOM 1472 N N . ILE A 1 181 ? -1.582 3.603 13.268 1.00 81.75 181 ILE A N 1
ATOM 1473 C CA . ILE A 1 181 ? -2.862 3.649 14.003 1.00 81.75 181 ILE A CA 1
ATOM 1474 C C . ILE A 1 181 ? -3.575 4.980 13.752 1.00 81.75 181 ILE A C 1
ATOM 1476 O O . ILE A 1 181 ? -4.781 4.974 13.509 1.00 81.75 181 ILE A O 1
ATOM 1480 N N . SER A 1 182 ? -2.850 6.099 13.780 1.00 83.12 182 SER A N 1
ATOM 1481 C CA . SER A 1 182 ? -3.422 7.425 13.532 1.00 83.12 182 SER A CA 1
ATOM 1482 C C . SER A 1 182 ? -4.048 7.526 12.136 1.00 83.12 182 SER A C 1
ATOM 1484 O O . SER A 1 182 ? -5.166 8.028 11.997 1.00 83.12 182 SER A O 1
ATOM 1486 N N . ASP A 1 183 ? -3.385 6.985 11.114 1.00 79.81 183 ASP A N 1
ATOM 1487 C CA . ASP A 1 183 ? -3.907 6.945 9.745 1.00 79.81 183 ASP A CA 1
ATOM 1488 C C . ASP A 1 183 ? -5.163 6.072 9.646 1.00 79.81 183 ASP A C 1
ATOM 1490 O O . ASP A 1 183 ? -6.191 6.519 9.132 1.00 79.81 183 ASP A O 1
ATOM 1494 N N . VAL A 1 184 ? -5.135 4.867 10.234 1.00 82.56 184 VAL A N 1
ATOM 1495 C CA . VAL A 1 184 ? -6.314 3.985 10.303 1.00 82.56 184 VAL A CA 1
ATOM 1496 C C . VAL A 1 184 ? -7.477 4.691 10.997 1.00 82.56 184 VAL A C 1
ATOM 1498 O O . VAL A 1 184 ? -8.614 4.617 10.535 1.00 82.56 184 VAL A O 1
ATOM 1501 N N . MET A 1 185 ? -7.220 5.405 12.093 1.00 83.62 185 MET A N 1
ATOM 1502 C CA . MET A 1 185 ? -8.245 6.183 12.785 1.00 83.62 185 MET A CA 1
ATOM 1503 C C . MET A 1 185 ? -8.817 7.299 11.903 1.00 83.62 185 MET A C 1
ATOM 1505 O O . MET A 1 185 ? -10.034 7.488 11.898 1.00 83.62 185 MET A O 1
ATOM 1509 N N . SER A 1 186 ? -7.972 8.004 11.143 1.00 83.38 186 SER A N 1
ATOM 1510 C CA . SER A 1 186 ? -8.409 9.032 10.191 1.00 83.38 186 SER A CA 1
ATOM 1511 C C . SER A 1 186 ? -9.316 8.447 9.105 1.00 83.38 186 SER A C 1
ATOM 1513 O O . SER A 1 186 ? -10.374 9.007 8.811 1.00 83.38 186 SER A O 1
ATOM 1515 N N . ASP A 1 187 ? -8.961 7.282 8.559 1.00 79.25 187 ASP A N 1
ATOM 1516 C CA . ASP A 1 187 ? -9.762 6.604 7.539 1.00 79.25 187 ASP A CA 1
ATOM 1517 C C . ASP A 1 187 ? -11.100 6.095 8.092 1.00 79.25 187 ASP A C 1
ATOM 1519 O O . ASP A 1 187 ? -12.143 6.291 7.464 1.00 79.25 187 ASP A O 1
ATOM 1523 N N . LEU A 1 188 ? -11.115 5.530 9.304 1.00 81.88 188 LEU A N 1
ATOM 1524 C CA . LEU A 1 188 ? -12.343 5.070 9.967 1.00 81.88 188 LEU A CA 1
ATOM 1525 C C . LEU A 1 188 ? -13.353 6.197 10.224 1.00 81.88 188 LEU A C 1
ATOM 1527 O O . LEU A 1 188 ? -14.559 5.942 10.252 1.00 81.88 188 LEU A O 1
ATOM 1531 N N . GLN A 1 189 ? -12.887 7.436 10.395 1.00 83.31 189 GLN A N 1
ATOM 1532 C CA . GLN A 1 189 ? -13.756 8.604 10.570 1.00 83.31 189 GLN A CA 1
ATOM 1533 C C . GLN A 1 189 ? -14.439 9.047 9.268 1.00 83.31 189 GLN A C 1
ATOM 1535 O O . GLN A 1 189 ? -15.455 9.746 9.313 1.00 83.31 189 GLN A O 1
ATOM 1540 N N . ARG A 1 190 ? -13.940 8.632 8.096 1.00 79.38 190 ARG A N 1
ATOM 1541 C CA . ARG A 1 190 ? -14.538 8.994 6.804 1.00 79.38 190 ARG A CA 1
ATOM 1542 C C . ARG A 1 190 ? -15.835 8.219 6.586 1.00 79.38 190 ARG A C 1
ATOM 1544 O O . ARG A 1 190 ? -15.892 6.996 6.724 1.00 79.38 190 ARG A O 1
ATOM 1551 N N . GLN A 1 191 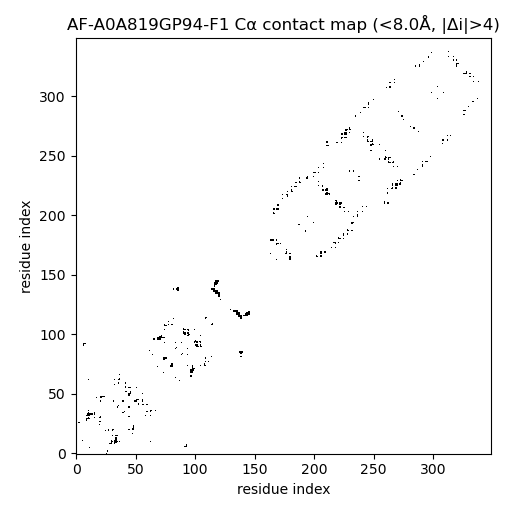? -16.904 8.910 6.187 1.00 71.38 191 GLN A N 1
ATOM 1552 C CA . GLN A 1 191 ? -18.207 8.268 5.957 1.00 71.38 191 GLN A CA 1
ATOM 1553 C C . GLN A 1 191 ? -18.155 7.222 4.835 1.00 71.38 191 GLN A C 1
ATOM 1555 O O . GLN A 1 191 ? -18.704 6.136 5.004 1.00 71.38 191 GLN A O 1
ATOM 1560 N N . SER A 1 192 ? -17.432 7.512 3.750 1.00 70.81 192 SER A N 1
ATOM 1561 C CA . SER A 1 192 ? -17.280 6.647 2.572 1.00 70.81 192 SER A CA 1
ATOM 1562 C C . SER A 1 192 ? -16.390 5.422 2.786 1.00 70.81 192 SER A C 1
ATOM 1564 O O . SER A 1 192 ? -16.352 4.544 1.928 1.00 70.81 192 SER A O 1
ATOM 1566 N N . PHE A 1 193 ? -15.665 5.345 3.903 1.00 71.12 193 PHE A N 1
ATOM 1567 C CA . PHE A 1 193 ? -14.778 4.223 4.172 1.00 71.12 193 PHE A CA 1
ATOM 1568 C C . PHE A 1 193 ? -15.584 2.992 4.600 1.00 71.12 193 PHE A C 1
ATOM 1570 O O . PHE A 1 193 ? -16.291 3.023 5.617 1.00 71.12 193 PHE A O 1
ATOM 1577 N N . ILE A 1 194 ? -15.482 1.926 3.803 1.00 71.00 194 ILE A N 1
ATOM 1578 C CA . ILE A 1 194 ? -16.146 0.634 3.997 1.00 71.00 194 ILE A CA 1
ATOM 1579 C C . ILE A 1 194 ? -15.057 -0.435 4.055 1.00 71.00 194 ILE A C 1
ATOM 1581 O O . ILE A 1 194 ? -14.210 -0.506 3.170 1.00 71.00 194 ILE A O 1
ATOM 1585 N N . LEU A 1 195 ? -15.101 -1.268 5.092 1.00 74.31 195 LEU A N 1
ATOM 1586 C CA . LEU A 1 195 ? -14.183 -2.388 5.266 1.00 74.31 195 LEU A CA 1
ATOM 1587 C C . LEU A 1 195 ? -14.834 -3.682 4.771 1.00 74.31 195 LEU A C 1
ATOM 1589 O O . LEU A 1 195 ? -15.944 -4.018 5.199 1.00 74.31 195 LEU A O 1
ATOM 1593 N N . ASP A 1 196 ? -14.141 -4.432 3.922 1.00 79.00 196 ASP A N 1
ATOM 1594 C CA . ASP A 1 196 ? -14.505 -5.811 3.593 1.00 79.00 196 ASP A CA 1
ATOM 1595 C C . ASP A 1 196 ? -14.259 -6.759 4.785 1.00 79.00 196 ASP A C 1
ATOM 1597 O O . ASP A 1 196 ? -13.626 -6.408 5.778 1.00 79.00 196 ASP A O 1
ATOM 1601 N N . ASN A 1 197 ? -14.790 -7.981 4.727 1.00 78.25 197 ASN A N 1
ATOM 1602 C CA . ASN A 1 197 ? -14.738 -8.897 5.873 1.00 78.25 197 ASN A CA 1
ATOM 1603 C C . ASN A 1 197 ? -13.309 -9.289 6.280 1.00 78.25 197 ASN A C 1
ATOM 1605 O O . ASN A 1 197 ? -13.056 -9.486 7.472 1.00 78.25 197 ASN A O 1
ATOM 1609 N N . ASP A 1 198 ? -12.398 -9.437 5.319 1.00 76.06 198 ASP A N 1
ATOM 1610 C CA . ASP A 1 198 ? -11.042 -9.900 5.597 1.00 76.06 198 ASP A CA 1
ATOM 1611 C C . ASP A 1 198 ? -10.209 -8.767 6.192 1.00 76.06 198 ASP A C 1
ATOM 1613 O O . ASP A 1 198 ? -9.531 -8.973 7.204 1.00 76.06 198 ASP A O 1
ATOM 1617 N N . THR A 1 199 ? -10.349 -7.545 5.668 1.00 77.38 199 THR A N 1
ATOM 1618 C CA . THR A 1 199 ? -9.717 -6.365 6.273 1.00 77.38 199 THR A CA 1
ATOM 1619 C C . THR A 1 199 ? -10.259 -6.073 7.667 1.00 77.38 199 THR A C 1
ATOM 1621 O O . THR A 1 199 ? -9.466 -5.784 8.562 1.00 77.38 199 THR A O 1
ATOM 1624 N N . GLN A 1 200 ? -11.567 -6.235 7.915 1.00 83.44 200 GLN A N 1
ATOM 1625 C CA . GLN A 1 200 ? -12.126 -6.120 9.271 1.00 83.44 200 GLN A CA 1
ATOM 1626 C C . GLN A 1 200 ? -11.422 -7.068 10.249 1.00 83.44 200 GLN A C 1
ATOM 1628 O O . GLN A 1 200 ? -10.952 -6.626 11.297 1.00 83.44 200 GLN A O 1
ATOM 1633 N N . ARG A 1 201 ? -11.311 -8.358 9.903 1.00 84.81 201 ARG A N 1
ATOM 1634 C CA . ARG A 1 201 ? -10.659 -9.367 10.756 1.00 84.81 201 ARG A CA 1
ATOM 1635 C C . ARG A 1 201 ? -9.202 -9.019 11.032 1.00 84.81 201 ARG A C 1
ATOM 1637 O O . ARG A 1 201 ? -8.766 -9.087 12.180 1.00 84.81 201 ARG A O 1
ATOM 1644 N N . GLN A 1 202 ? -8.462 -8.634 9.994 1.00 82.00 202 GLN A N 1
ATOM 1645 C CA . GLN A 1 202 ? -7.052 -8.271 10.120 1.00 82.00 202 GLN A CA 1
ATOM 1646 C C . GLN A 1 202 ? -6.869 -7.060 11.039 1.00 82.00 202 GLN A C 1
ATOM 1648 O O . GLN A 1 202 ? -6.111 -7.138 12.006 1.00 82.00 202 GLN A O 1
ATOM 1653 N N . ILE A 1 203 ? -7.601 -5.969 10.788 1.00 84.31 203 ILE A N 1
ATOM 1654 C CA . ILE A 1 203 ? -7.500 -4.739 11.583 1.00 84.31 203 ILE A CA 1
ATOM 1655 C C . ILE A 1 203 ? -7.839 -5.022 13.047 1.00 84.31 203 ILE A C 1
ATOM 1657 O O . ILE A 1 203 ? -7.084 -4.628 13.933 1.00 84.31 203 ILE A O 1
ATOM 1661 N N . VAL A 1 204 ? -8.924 -5.755 13.313 1.00 88.94 204 VAL A N 1
ATOM 1662 C CA . VAL A 1 204 ? -9.329 -6.109 14.680 1.00 88.94 204 VAL A CA 1
ATOM 1663 C C . VAL A 1 204 ? -8.237 -6.898 15.401 1.00 88.94 204 VAL A C 1
ATOM 1665 O O . VAL A 1 204 ? -7.855 -6.534 16.512 1.00 88.94 204 VAL A O 1
ATOM 1668 N N . GLN A 1 205 ? -7.683 -7.935 14.770 1.00 87.88 205 GLN A N 1
ATOM 1669 C CA . GLN A 1 205 ? -6.607 -8.730 15.369 1.00 87.88 205 GLN A CA 1
ATOM 1670 C C . GLN A 1 205 ? -5.364 -7.893 15.676 1.00 87.88 205 GLN A C 1
ATOM 1672 O O . GLN A 1 205 ? -4.717 -8.090 16.705 1.00 87.88 205 GLN A O 1
ATOM 1677 N N . ILE A 1 206 ? -5.017 -6.964 14.789 1.00 84.62 206 ILE A N 1
ATOM 1678 C CA . ILE A 1 206 ? -3.824 -6.134 14.936 1.00 84.62 206 ILE A CA 1
ATOM 1679 C C . ILE A 1 206 ? -4.019 -5.102 16.041 1.00 84.62 206 ILE A C 1
ATOM 1681 O O . ILE A 1 206 ? -3.174 -5.007 16.928 1.00 84.62 206 ILE A O 1
ATOM 1685 N N . VAL A 1 207 ? -5.151 -4.397 16.061 1.00 89.25 207 VAL A N 1
ATOM 1686 C CA . VAL A 1 207 ? -5.455 -3.418 17.112 1.00 89.25 207 VAL A CA 1
ATOM 1687 C C . VAL A 1 207 ? -5.518 -4.087 18.488 1.00 89.25 207 VAL A C 1
ATOM 1689 O O . VAL A 1 207 ? -4.965 -3.550 19.444 1.00 89.25 207 VAL A O 1
ATOM 1692 N N . LEU A 1 208 ? -6.091 -5.292 18.596 1.00 90.00 208 LEU A N 1
ATOM 1693 C CA . LEU A 1 208 ? -6.090 -6.056 19.850 1.00 90.00 208 LEU A CA 1
ATOM 1694 C C . LEU A 1 208 ? -4.672 -6.439 20.304 1.00 90.00 208 LEU A C 1
ATOM 1696 O O . LEU A 1 208 ? -4.366 -6.329 21.490 1.00 90.00 208 LEU A O 1
ATOM 1700 N N . LYS A 1 209 ? -3.778 -6.827 19.384 1.00 88.38 209 LYS A N 1
ATOM 1701 C CA . LYS A 1 209 ? -2.363 -7.092 19.713 1.00 88.38 209 LYS A CA 1
ATOM 1702 C C . LYS A 1 209 ? -1.639 -5.840 20.217 1.00 88.38 209 LYS A C 1
ATOM 1704 O O . LYS A 1 209 ? -0.783 -5.950 21.092 1.00 88.38 209 LYS A O 1
ATOM 1709 N N . LEU A 1 210 ? -1.984 -4.659 19.700 1.00 87.75 210 LEU A N 1
ATOM 1710 C CA . LEU A 1 210 ? -1.376 -3.386 20.104 1.00 87.75 210 LEU A CA 1
ATOM 1711 C C . LEU A 1 210 ? -1.752 -2.960 21.532 1.00 87.75 210 LEU A C 1
ATOM 1713 O O . LEU A 1 210 ? -1.043 -2.152 22.123 1.00 87.75 210 LEU A O 1
ATOM 1717 N N . LEU A 1 211 ? -2.789 -3.547 22.137 1.00 88.50 211 LEU A N 1
ATOM 1718 C CA . LEU A 1 211 ? -3.095 -3.325 23.556 1.00 88.50 211 LEU A CA 1
ATOM 1719 C C . LEU A 1 211 ? -2.006 -3.871 24.490 1.00 88.50 211 LEU A C 1
ATOM 1721 O O . LEU A 1 211 ? -1.847 -3.363 25.594 1.00 88.50 211 LEU A O 1
ATOM 1725 N N . ASN A 1 212 ? -1.245 -4.878 24.050 1.00 87.56 212 ASN A N 1
ATOM 1726 C CA . ASN A 1 212 ? -0.125 -5.452 24.801 1.00 87.56 212 ASN A CA 1
ATOM 1727 C C . ASN A 1 212 ? 1.232 -4.870 24.365 1.00 87.56 212 ASN A C 1
ATOM 1729 O O . ASN A 1 212 ? 2.261 -5.538 24.459 1.00 87.56 212 ASN A O 1
ATOM 1733 N N . ASN A 1 213 ? 1.246 -3.654 23.809 1.00 85.56 213 ASN A N 1
ATOM 1734 C CA . ASN A 1 213 ? 2.494 -2.996 23.428 1.00 85.56 213 ASN A CA 1
ATOM 1735 C C . ASN A 1 213 ? 3.299 -2.557 24.659 1.00 85.56 213 ASN A C 1
ATOM 1737 O O . ASN A 1 213 ? 2.727 -2.354 25.720 1.00 85.56 213 ASN A O 1
ATOM 1741 N N . THR A 1 214 ? 4.608 -2.365 24.521 1.00 83.94 214 THR A N 1
ATOM 1742 C CA . THR A 1 214 ? 5.451 -1.776 25.575 1.00 83.94 214 THR A CA 1
ATOM 1743 C C . THR A 1 214 ? 5.173 -0.288 25.766 1.00 83.94 214 THR A C 1
ATOM 1745 O O . THR A 1 214 ? 5.269 0.219 26.880 1.00 83.94 214 THR A O 1
ATOM 1748 N N . ASN A 1 215 ? 4.796 0.402 24.688 1.00 86.00 215 ASN A N 1
ATOM 1749 C CA . ASN A 1 215 ? 4.573 1.839 24.676 1.00 86.00 215 ASN A CA 1
ATOM 1750 C C . ASN A 1 215 ? 3.123 2.200 25.049 1.00 86.00 215 ASN A C 1
ATOM 1752 O O . ASN A 1 215 ? 2.172 1.796 24.373 1.00 86.00 215 ASN A O 1
ATOM 1756 N N . GLU A 1 216 ? 2.950 2.996 26.106 1.00 86.38 216 GLU A N 1
ATOM 1757 C CA . GLU A 1 216 ? 1.635 3.421 26.611 1.00 86.38 216 GLU A CA 1
ATOM 1758 C C . GLU A 1 216 ? 0.857 4.302 25.622 1.00 86.38 216 GLU A C 1
ATOM 1760 O O . GLU A 1 216 ? -0.373 4.247 25.564 1.00 86.38 216 GLU A O 1
ATOM 1765 N N . GLU A 1 217 ? 1.539 5.106 24.807 1.00 87.19 217 GLU A N 1
ATOM 1766 C CA . GLU A 1 217 ? 0.881 5.949 23.810 1.00 87.19 217 GLU A CA 1
ATOM 1767 C C . GLU A 1 217 ? 0.250 5.097 22.703 1.00 87.19 217 GLU A C 1
ATOM 1769 O O . GLU A 1 217 ? -0.908 5.316 22.334 1.00 87.19 217 GLU A O 1
ATOM 1774 N N . VAL A 1 218 ? 0.961 4.054 22.257 1.00 87.06 218 VAL A N 1
ATOM 1775 C CA . VAL A 1 218 ? 0.446 3.058 21.302 1.00 87.06 218 VAL A CA 1
ATOM 1776 C C . VAL A 1 218 ? -0.775 2.339 21.877 1.00 87.06 218 VAL A C 1
ATOM 1778 O O . VAL A 1 218 ? -1.782 2.190 21.182 1.00 87.06 218 VAL A O 1
ATOM 1781 N N . GLN A 1 219 ? -0.727 1.938 23.151 1.00 90.00 219 GLN A N 1
ATOM 1782 C CA . GLN A 1 219 ? -1.862 1.309 23.836 1.00 90.00 219 GLN A CA 1
ATOM 1783 C C . GLN A 1 219 ? -3.089 2.237 23.866 1.00 90.00 219 GLN A C 1
ATOM 1785 O O . GLN A 1 219 ? -4.202 1.827 23.526 1.00 90.00 219 GLN A O 1
ATOM 1790 N N . ASN A 1 220 ? -2.893 3.510 24.219 1.00 89.94 220 ASN A N 1
ATOM 1791 C CA . ASN A 1 220 ? -3.963 4.505 24.286 1.00 89.94 220 ASN A CA 1
ATOM 1792 C C . ASN A 1 220 ? -4.567 4.815 22.906 1.00 89.94 220 ASN A C 1
ATOM 1794 O O . ASN A 1 220 ? -5.785 4.962 22.772 1.00 89.94 220 ASN A O 1
ATOM 1798 N N . GLN A 1 221 ? -3.731 4.895 21.870 1.00 89.12 221 GLN A N 1
ATOM 1799 C CA . GLN A 1 221 ? -4.158 5.028 20.475 1.00 89.12 221 GLN A CA 1
ATOM 1800 C C . GLN A 1 221 ? -4.966 3.802 20.022 1.00 89.12 221 GLN A C 1
ATOM 1802 O O . GLN A 1 221 ? -6.039 3.958 19.441 1.00 89.12 221 GLN A O 1
ATOM 1807 N N . ALA A 1 222 ? -4.528 2.587 20.365 1.00 90.88 222 ALA A N 1
ATOM 1808 C CA . ALA A 1 222 ? -5.261 1.358 20.058 1.00 90.88 222 ALA A CA 1
ATOM 1809 C C . ALA A 1 222 ? -6.657 1.335 20.711 1.00 90.88 222 ALA A C 1
ATOM 1811 O O . ALA A 1 222 ? -7.641 1.016 20.042 1.00 90.88 222 ALA A O 1
ATOM 1812 N N . VAL A 1 223 ? -6.782 1.760 21.975 1.00 92.69 223 VAL A N 1
ATOM 1813 C CA . VAL A 1 223 ? -8.083 1.902 22.661 1.00 92.69 223 VAL A CA 1
ATOM 1814 C C . VAL A 1 223 ? -9.011 2.879 21.929 1.00 92.69 223 VAL A C 1
ATOM 1816 O O . VAL A 1 223 ? -10.191 2.578 21.727 1.00 92.69 223 VAL A O 1
ATOM 1819 N N . LYS A 1 224 ? -8.494 4.032 21.486 1.00 91.88 224 LYS A N 1
ATOM 1820 C CA . LYS A 1 224 ? -9.265 4.996 20.681 1.00 91.88 224 LYS A CA 1
ATOM 1821 C C . LYS A 1 224 ? -9.641 4.427 19.310 1.00 91.88 224 LYS A C 1
ATOM 1823 O O . LYS A 1 224 ? -10.731 4.689 18.818 1.00 91.88 224 LYS A O 1
ATOM 1828 N N . CYS A 1 225 ? -8.773 3.630 18.694 1.00 91.50 225 CYS A N 1
ATOM 1829 C CA . CYS A 1 225 ? -9.067 2.977 17.423 1.00 91.50 225 CYS A CA 1
ATOM 1830 C C . CYS A 1 225 ? -10.218 1.964 17.561 1.00 91.50 225 CYS A C 1
ATOM 1832 O O . CYS A 1 225 ? -11.129 1.957 16.732 1.00 91.50 225 CYS A O 1
ATOM 1834 N N . LEU A 1 226 ? -10.249 1.175 18.645 1.00 92.38 226 LEU A N 1
ATOM 1835 C CA . LEU A 1 226 ? -11.346 0.237 18.922 1.00 92.38 226 LEU A CA 1
ATOM 1836 C C . LEU A 1 226 ? -12.706 0.935 19.013 1.00 92.38 226 LEU A C 1
ATOM 1838 O O . LEU A 1 226 ? -13.688 0.414 18.486 1.00 92.38 226 LEU A O 1
ATOM 1842 N N . SER A 1 227 ? -12.775 2.114 19.639 1.00 89.25 227 SER A N 1
ATOM 1843 C CA . SER A 1 227 ? -14.035 2.858 19.757 1.00 89.25 227 SER A CA 1
ATOM 1844 C C . SER A 1 227 ? -14.577 3.296 18.391 1.00 89.25 227 SER A C 1
ATOM 1846 O O . SER A 1 227 ? -15.783 3.235 18.162 1.00 89.25 227 SER A O 1
ATOM 1848 N N . LEU A 1 228 ? -13.694 3.646 17.449 1.00 89.12 228 LEU A N 1
ATOM 1849 C CA . LEU A 1 228 ? -14.060 3.991 16.073 1.00 89.12 228 LEU A CA 1
ATOM 1850 C C . LEU A 1 228 ? -14.436 2.758 15.238 1.00 89.12 228 LEU A C 1
ATOM 1852 O O . LEU A 1 228 ? -15.404 2.795 14.475 1.00 89.12 228 LEU A O 1
ATOM 1856 N N . LEU A 1 229 ? -13.708 1.649 15.401 1.00 87.75 229 LEU A N 1
ATOM 1857 C CA . LEU A 1 229 ? -13.936 0.411 14.650 1.00 87.75 229 LEU A CA 1
ATOM 1858 C C . LEU A 1 229 ? -15.343 -0.148 14.849 1.00 87.75 229 LEU A C 1
ATOM 1860 O O . LEU A 1 229 ? -15.965 -0.594 13.887 1.00 87.75 229 LEU A O 1
ATOM 1864 N N . VAL A 1 230 ? -15.875 -0.071 16.068 1.00 87.38 230 VAL A N 1
ATOM 1865 C CA . VAL A 1 230 ? -17.215 -0.568 16.432 1.00 87.38 230 VAL A CA 1
ATOM 1866 C C . VAL A 1 230 ? -18.331 -0.013 15.529 1.00 87.38 230 VAL A C 1
ATOM 1868 O O . VAL A 1 230 ? -19.359 -0.672 15.346 1.00 87.38 230 VAL A O 1
ATOM 1871 N N . TYR A 1 231 ? -18.132 1.166 14.929 1.00 83.62 231 TYR A N 1
ATOM 1872 C CA . TYR A 1 231 ? -19.085 1.781 13.999 1.00 83.62 231 TYR A CA 1
ATOM 1873 C C . TYR A 1 231 ? -18.978 1.273 12.557 1.00 83.62 231 TYR A C 1
ATOM 1875 O O . TYR A 1 231 ? -19.920 1.444 11.785 1.00 83.62 231 TYR A O 1
ATOM 1883 N N . LYS A 1 232 ? -17.845 0.676 12.179 1.00 83.19 232 LYS A N 1
ATOM 1884 C CA . LYS A 1 232 ? -17.514 0.298 10.796 1.00 83.19 232 LYS A CA 1
ATOM 1885 C C . LYS A 1 232 ? -17.468 -1.211 10.559 1.00 83.19 232 LYS A C 1
ATOM 1887 O O . LYS A 1 232 ? -17.430 -1.634 9.406 1.00 83.19 232 LYS A O 1
ATOM 1892 N N . ILE A 1 233 ? -17.479 -2.014 11.621 1.00 85.75 233 ILE A N 1
ATOM 1893 C CA . ILE A 1 233 ? -17.359 -3.475 11.547 1.00 85.75 233 ILE A CA 1
ATOM 1894 C C . ILE A 1 233 ? -18.675 -4.201 11.859 1.00 85.75 233 ILE A C 1
ATOM 1896 O O . ILE A 1 233 ? -19.594 -3.655 12.479 1.00 85.75 233 ILE A O 1
ATOM 1900 N N . LYS A 1 234 ? -18.754 -5.467 11.439 1.00 86.75 234 LYS A N 1
ATOM 1901 C CA . LYS A 1 234 ? -19.895 -6.356 11.699 1.00 86.75 234 LYS A CA 1
ATOM 1902 C C . LYS A 1 234 ? -19.959 -6.827 13.152 1.00 86.75 234 LYS A C 1
ATOM 1904 O O . LYS A 1 234 ? -18.958 -6.851 13.864 1.00 86.75 234 LYS A O 1
ATOM 1909 N N . GLU A 1 235 ? -21.149 -7.256 13.563 1.00 84.06 235 GLU A N 1
ATOM 1910 C CA . GLU A 1 235 ? -21.433 -7.711 14.927 1.00 84.06 235 GLU A CA 1
ATOM 1911 C C . GLU A 1 235 ? -20.505 -8.838 15.400 1.00 84.06 235 GLU A C 1
ATOM 1913 O O . GLU A 1 235 ? -19.971 -8.759 16.504 1.00 84.06 235 GLU A O 1
ATOM 1918 N N . ASP A 1 236 ? -20.226 -9.820 14.539 1.00 85.75 236 ASP A N 1
ATOM 1919 C CA . ASP A 1 236 ? -19.316 -10.931 14.849 1.00 85.75 236 ASP A CA 1
ATOM 1920 C C . ASP A 1 236 ? -17.928 -10.437 15.280 1.00 85.75 236 ASP A C 1
ATOM 1922 O O . ASP A 1 236 ? -17.328 -10.965 16.214 1.00 85.75 236 ASP A O 1
ATOM 1926 N N . GLN A 1 237 ? -17.419 -9.386 14.629 1.00 88.75 237 GLN A N 1
ATOM 1927 C CA . GLN A 1 237 ? -16.118 -8.806 14.962 1.00 88.75 237 GLN A CA 1
ATOM 1928 C C . GLN A 1 237 ? -16.170 -8.003 16.266 1.00 88.75 237 GLN A C 1
ATOM 1930 O O . GLN A 1 237 ? -15.231 -8.062 17.058 1.00 88.75 237 GLN A O 1
ATOM 1935 N N . ILE A 1 238 ? -17.282 -7.311 16.542 1.00 87.06 238 ILE A N 1
ATOM 1936 C CA . ILE A 1 238 ? -17.503 -6.639 17.834 1.00 87.06 238 ILE A CA 1
ATOM 1937 C C . ILE A 1 238 ? -17.485 -7.669 18.968 1.00 87.06 238 ILE A C 1
ATOM 1939 O O . ILE A 1 238 ? -16.835 -7.441 19.986 1.00 87.06 238 ILE A O 1
ATOM 1943 N N . ARG A 1 239 ? -18.134 -8.826 18.784 1.00 84.94 239 ARG A N 1
ATOM 1944 C CA . ARG A 1 239 ? -18.125 -9.914 19.774 1.00 84.94 239 ARG A CA 1
ATOM 1945 C C . ARG A 1 239 ? -16.713 -10.425 20.047 1.00 84.94 239 ARG A C 1
ATOM 1947 O O . ARG A 1 239 ? -16.360 -10.569 21.212 1.00 84.94 239 ARG A O 1
ATOM 1954 N N . ILE A 1 240 ? -15.889 -10.612 19.014 1.00 88.00 240 ILE A N 1
ATOM 1955 C CA . ILE A 1 240 ? -14.479 -11.018 19.168 1.00 88.00 240 ILE A CA 1
ATOM 1956 C C . ILE A 1 240 ? -13.684 -9.983 19.979 1.00 88.00 240 ILE A C 1
ATOM 1958 O O . ILE A 1 240 ? -12.943 -10.360 20.890 1.00 88.00 240 ILE A O 1
ATOM 1962 N N . ILE A 1 241 ? -13.856 -8.685 19.689 1.00 89.00 241 ILE A N 1
ATOM 1963 C CA . ILE A 1 241 ? -13.230 -7.600 20.467 1.00 89.00 241 ILE A CA 1
ATOM 1964 C C . ILE A 1 241 ? -13.643 -7.709 21.934 1.00 89.00 241 ILE A C 1
ATOM 1966 O O . ILE A 1 241 ? -12.788 -7.751 22.816 1.00 89.00 241 ILE A O 1
ATOM 1970 N N . CYS A 1 242 ? -14.947 -7.787 22.200 1.00 86.50 242 CYS A N 1
ATOM 1971 C CA . CYS A 1 242 ? -15.474 -7.839 23.556 1.00 86.50 242 CYS A CA 1
ATOM 1972 C C . CYS A 1 242 ? -14.996 -9.082 24.309 1.00 86.50 242 CYS A C 1
ATOM 1974 O O . CYS A 1 242 ? -14.538 -8.939 25.436 1.00 86.50 242 CYS A O 1
ATOM 1976 N N . GLN A 1 243 ? -15.029 -10.265 23.693 1.00 85.44 243 GLN A N 1
ATOM 1977 C CA . GLN A 1 243 ? -14.545 -11.509 24.296 1.00 85.44 243 GLN A CA 1
ATOM 1978 C C . GLN A 1 243 ? -13.053 -11.443 24.629 1.00 85.44 243 GLN A C 1
ATOM 1980 O O . GLN A 1 243 ? -12.669 -11.818 25.731 1.00 85.44 243 GLN A O 1
ATOM 1985 N N . THR A 1 244 ? -12.228 -10.908 23.722 1.00 87.06 244 THR A N 1
ATOM 1986 C CA . THR A 1 244 ? -10.775 -10.786 23.934 1.00 87.06 244 THR A CA 1
ATOM 1987 C C . THR A 1 244 ? -10.453 -9.806 25.065 1.00 87.06 244 THR A C 1
ATOM 1989 O O . THR A 1 244 ? -9.636 -10.097 25.937 1.00 87.06 244 THR A O 1
ATOM 1992 N N . LEU A 1 245 ? -11.118 -8.646 25.087 1.00 85.81 245 LEU A N 1
ATOM 1993 C CA . LEU A 1 245 ? -10.962 -7.671 26.168 1.00 85.81 245 LEU A CA 1
ATOM 1994 C C . LEU A 1 245 ? -11.404 -8.269 27.504 1.00 85.81 245 LEU A C 1
ATOM 1996 O O . LEU A 1 245 ? -10.664 -8.192 28.475 1.00 85.81 245 LEU A O 1
ATOM 2000 N N . CYS A 1 246 ? -12.562 -8.928 27.524 1.00 79.38 246 CYS A N 1
ATOM 2001 C CA . CYS A 1 246 ? -13.093 -9.611 28.696 1.00 79.38 246 CYS A CA 1
ATOM 2002 C C . CYS A 1 246 ? -12.129 -10.691 29.212 1.00 79.38 246 CYS A C 1
ATOM 2004 O O . CYS A 1 246 ? -11.823 -10.697 30.399 1.00 79.38 246 CYS A O 1
ATOM 2006 N N . SER A 1 247 ? -11.559 -11.537 28.347 1.00 81.50 247 SER A N 1
ATOM 2007 C CA . SER A 1 247 ? -10.563 -12.534 28.770 1.00 81.50 247 SER A CA 1
ATOM 2008 C C . SER A 1 247 ? -9.286 -11.904 29.329 1.00 81.50 247 SER A C 1
ATOM 2010 O O . SER A 1 247 ? -8.685 -12.437 30.261 1.00 81.50 247 SER A O 1
ATOM 2012 N N . ASN A 1 248 ? -8.881 -10.748 28.793 1.00 78.88 248 ASN A N 1
ATOM 2013 C CA . ASN A 1 248 ? -7.720 -10.016 29.295 1.00 78.88 248 ASN A CA 1
ATOM 2014 C C . ASN A 1 248 ? -7.974 -9.378 30.668 1.00 78.88 248 ASN A C 1
ATOM 2016 O O . ASN A 1 248 ? -7.026 -9.134 31.413 1.00 78.88 248 ASN A O 1
ATOM 2020 N N . CYS A 1 249 ? -9.236 -9.097 31.000 1.00 72.25 249 CYS A N 1
ATOM 2021 C CA . CYS A 1 249 ? -9.632 -8.562 32.298 1.00 72.25 249 CYS A CA 1
ATOM 2022 C C . CYS A 1 249 ? -9.600 -9.623 33.410 1.00 72.25 249 CYS A C 1
ATOM 2024 O O . CYS A 1 249 ? -9.289 -9.276 34.547 1.00 72.25 249 CYS A O 1
ATOM 2026 N N . THR A 1 250 ? -9.900 -10.885 33.082 1.00 65.81 250 THR A N 1
ATOM 2027 C CA . THR A 1 250 ? -10.192 -11.949 34.065 1.00 65.81 250 THR A CA 1
ATOM 2028 C C . THR A 1 250 ? -9.055 -12.934 34.290 1.00 65.81 250 THR A C 1
ATOM 2030 O O . THR A 1 250 ? -9.008 -13.595 35.315 1.00 65.81 250 THR A O 1
ATOM 2033 N N . ASN A 1 251 ? -8.100 -13.052 33.367 1.00 65.00 251 ASN A N 1
ATOM 2034 C CA . ASN A 1 251 ? -6.961 -13.958 33.549 1.00 65.00 251 ASN A CA 1
ATOM 2035 C C . ASN A 1 251 ? -5.897 -13.342 34.480 1.00 65.00 251 ASN A C 1
ATOM 2037 O O . ASN A 1 251 ? -4.816 -12.941 34.041 1.00 65.00 251 ASN A O 1
ATOM 2041 N N . VAL A 1 252 ? -6.207 -13.269 35.780 1.00 59.62 252 VAL A N 1
ATOM 2042 C CA . VAL A 1 252 ? -5.384 -12.616 36.818 1.00 59.62 252 VAL A CA 1
ATOM 2043 C C . VAL A 1 252 ? -4.015 -13.282 36.996 1.00 59.62 252 VAL A C 1
ATOM 2045 O O . VAL A 1 252 ? -3.032 -12.605 37.289 1.00 59.62 252 VAL A O 1
ATOM 2048 N N . SER A 1 253 ? -3.913 -14.592 36.757 1.00 56.91 253 SER A N 1
ATOM 2049 C CA . SER A 1 253 ? -2.681 -15.369 36.966 1.00 56.91 253 SER A CA 1
ATOM 2050 C C . SER A 1 253 ? -1.653 -15.271 35.833 1.00 56.91 253 SER A C 1
ATOM 2052 O O . SER A 1 253 ? -0.494 -15.631 36.029 1.00 56.91 253 SER A O 1
ATOM 2054 N N . THR A 1 254 ? -2.055 -14.820 34.641 1.00 56.38 254 THR A N 1
ATOM 2055 C CA . THR A 1 254 ? -1.253 -14.967 33.409 1.00 56.38 254 THR A CA 1
ATOM 2056 C C . THR A 1 254 ? -0.974 -13.655 32.680 1.00 56.38 254 THR A C 1
ATOM 2058 O O . THR A 1 254 ? -0.090 -13.619 31.825 1.00 56.38 254 THR A O 1
ATOM 2061 N N . ILE A 1 255 ? -1.687 -12.572 33.003 1.00 66.50 255 ILE A N 1
ATOM 2062 C CA . ILE A 1 255 ? -1.626 -11.306 32.262 1.00 66.50 255 ILE A CA 1
ATOM 2063 C C . ILE A 1 255 ? -1.073 -10.171 33.134 1.00 66.50 255 ILE A C 1
ATOM 2065 O O . ILE A 1 255 ? -1.320 -10.094 34.336 1.00 66.50 255 ILE A O 1
ATOM 2069 N N . THR A 1 256 ? -0.307 -9.258 32.527 1.00 72.31 256 THR A N 1
ATOM 2070 C 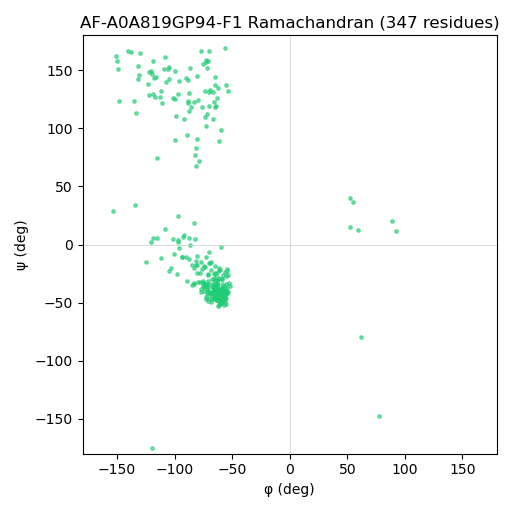CA . THR A 1 256 ? 0.267 -8.102 33.228 1.00 72.31 256 THR A CA 1
ATOM 2071 C C . THR A 1 256 ? -0.829 -7.154 33.734 1.00 72.31 256 THR A C 1
ATOM 2073 O O . THR A 1 256 ? -1.826 -6.897 33.053 1.00 72.31 256 THR A O 1
ATOM 2076 N N . LYS A 1 257 ? -0.619 -6.550 34.915 1.00 74.38 257 LYS A N 1
ATOM 2077 C CA . LYS A 1 257 ? -1.530 -5.526 35.475 1.00 74.38 257 LYS A CA 1
ATOM 2078 C C . LYS A 1 257 ? -1.801 -4.381 34.485 1.00 74.38 257 LYS A C 1
ATOM 2080 O O . LYS A 1 257 ? -2.910 -3.852 34.449 1.00 74.38 257 LYS A O 1
ATOM 2085 N N . GLN A 1 258 ? -0.811 -4.040 33.658 1.00 79.00 258 GLN A N 1
ATOM 2086 C CA . GLN A 1 258 ? -0.924 -3.026 32.610 1.00 79.00 258 GLN A CA 1
ATOM 2087 C C . GLN A 1 258 ? -1.878 -3.448 31.480 1.00 79.00 258 GLN A C 1
ATOM 2089 O O . GLN A 1 258 ? -2.767 -2.674 31.128 1.00 79.00 258 GLN A O 1
ATOM 2094 N N . LEU A 1 259 ? -1.770 -4.674 30.949 1.00 80.94 259 LEU A N 1
ATOM 2095 C CA . LEU A 1 259 ? -2.684 -5.146 29.900 1.00 80.94 259 LEU A CA 1
ATOM 2096 C C . LEU A 1 259 ? -4.128 -5.251 30.413 1.00 80.94 259 LEU A C 1
ATOM 2098 O O . LEU A 1 259 ? -5.059 -4.905 29.682 1.00 80.94 259 LEU A O 1
ATOM 2102 N N . ARG A 1 260 ? -4.325 -5.652 31.676 1.00 77.81 260 ARG A N 1
ATOM 2103 C CA . ARG A 1 260 ? -5.642 -5.632 32.338 1.00 77.81 260 ARG A CA 1
ATOM 2104 C C . ARG A 1 260 ? -6.212 -4.213 32.398 1.00 77.81 260 ARG A C 1
ATOM 2106 O O . ARG A 1 260 ? -7.357 -3.994 32.012 1.00 77.81 260 ARG A O 1
ATOM 2113 N N . TYR A 1 261 ? -5.404 -3.235 32.815 1.00 81.00 261 TYR A N 1
ATOM 2114 C CA . TYR A 1 261 ? -5.794 -1.821 32.861 1.00 81.00 261 TYR A CA 1
ATOM 2115 C C . TYR A 1 261 ? -6.205 -1.278 31.481 1.00 81.00 261 TYR A C 1
ATOM 2117 O O . TYR A 1 261 ? -7.280 -0.693 31.336 1.00 81.00 261 TYR A O 1
ATOM 2125 N N . ILE A 1 262 ? -5.387 -1.514 30.453 1.00 85.50 262 ILE A N 1
ATOM 2126 C CA . ILE A 1 262 ? -5.665 -1.061 29.084 1.00 85.50 262 ILE A CA 1
ATOM 2127 C C . ILE A 1 262 ? -6.885 -1.769 28.492 1.00 85.50 262 ILE A C 1
ATOM 2129 O O . ILE A 1 262 ? -7.717 -1.125 27.853 1.00 85.50 262 ILE A O 1
ATOM 2133 N N . SER A 1 263 ? -7.048 -3.069 28.742 1.00 85.31 263 SER A N 1
ATOM 2134 C CA . SER A 1 263 ? -8.223 -3.821 28.280 1.00 85.31 263 SER A CA 1
ATOM 2135 C C . SER A 1 263 ? -9.506 -3.312 28.943 1.00 85.31 263 SER A C 1
ATOM 2137 O O . SER A 1 263 ? -10.524 -3.149 28.271 1.00 85.31 263 SER A O 1
ATOM 2139 N N . ASN A 1 264 ? -9.432 -2.945 30.226 1.00 80.69 264 ASN A N 1
ATOM 2140 C CA . ASN A 1 264 ? -10.517 -2.300 30.958 1.00 80.69 264 ASN A CA 1
ATOM 2141 C C . ASN A 1 264 ? -10.917 -0.940 30.338 1.00 80.69 264 ASN A C 1
ATOM 2143 O O . ASN A 1 264 ? -12.106 -0.658 30.149 1.00 80.69 264 ASN A O 1
ATOM 2147 N N . LEU A 1 265 ? -9.940 -0.104 29.963 1.00 84.31 265 LEU A N 1
ATOM 2148 C CA . LEU A 1 265 ? -10.190 1.147 29.231 1.00 84.31 265 LEU A CA 1
ATOM 2149 C C . LEU A 1 265 ? -10.798 0.900 27.842 1.00 84.31 265 LEU A C 1
ATOM 2151 O O . LEU A 1 265 ? -11.763 1.571 27.467 1.00 84.31 265 LEU A O 1
ATOM 2155 N N . GLY A 1 266 ? -10.264 -0.078 27.107 1.00 85.56 266 GLY A N 1
ATOM 2156 C CA . GLY A 1 266 ? -10.765 -0.515 25.805 1.00 85.56 266 GLY A CA 1
ATOM 2157 C C . GLY A 1 266 ? -12.229 -0.927 25.860 1.00 85.56 266 GLY A C 1
ATOM 2158 O O . GLY A 1 266 ? -13.047 -0.440 25.079 1.00 85.56 266 GLY A O 1
ATOM 2159 N N . LEU A 1 267 ? -12.583 -1.761 26.837 1.00 85.19 267 LEU A N 1
ATOM 2160 C CA . LEU A 1 267 ? -13.947 -2.239 27.004 1.00 85.19 267 LEU A CA 1
ATOM 2161 C C . LEU A 1 267 ? -14.912 -1.091 27.301 1.00 85.19 267 LEU A C 1
ATOM 2163 O O . LEU A 1 267 ? -15.965 -0.997 26.670 1.00 85.19 267 LEU A O 1
ATOM 2167 N N . LYS A 1 268 ? -14.538 -0.181 28.207 1.00 82.06 268 LYS A N 1
ATOM 2168 C CA . LYS A 1 268 ? -15.335 1.016 28.502 1.00 82.06 268 LYS A CA 1
ATOM 2169 C C . LYS A 1 268 ? -15.594 1.843 27.237 1.00 82.06 268 LYS A C 1
ATOM 2171 O O . LYS A 1 268 ? -16.735 2.233 26.993 1.00 82.06 268 LYS A O 1
ATOM 2176 N N . ALA A 1 269 ? -14.563 2.083 26.425 1.00 85.88 269 ALA A N 1
ATOM 2177 C CA . ALA A 1 269 ? -14.672 2.867 25.195 1.00 85.88 269 ALA A CA 1
ATOM 2178 C C . ALA A 1 269 ? -15.562 2.189 24.134 1.00 85.88 269 ALA A C 1
ATOM 2180 O O . ALA A 1 269 ? -16.383 2.850 23.491 1.00 85.88 269 ALA A O 1
ATOM 2181 N N . VAL A 1 270 ? -15.447 0.865 23.982 1.00 86.25 270 VAL A N 1
ATOM 2182 C CA . VAL A 1 270 ? -16.296 0.060 23.088 1.00 86.25 270 VAL A CA 1
ATOM 2183 C C . VAL A 1 270 ? -17.755 0.097 23.545 1.00 86.25 270 VAL A C 1
ATOM 2185 O O . VAL A 1 270 ? -18.645 0.376 22.742 1.00 86.25 270 VAL A O 1
ATOM 2188 N N . MET A 1 271 ? -18.013 -0.110 24.839 1.00 79.75 271 MET A N 1
ATOM 2189 C CA . MET A 1 271 ? -19.363 -0.040 25.403 1.00 79.75 271 MET A CA 1
ATOM 2190 C C . MET A 1 271 ? -19.993 1.344 25.228 1.00 79.75 271 MET A C 1
ATOM 2192 O O . MET A 1 271 ? -21.164 1.444 24.872 1.00 79.75 271 MET A O 1
ATOM 2196 N N . GLU A 1 272 ? -19.233 2.418 25.453 1.00 79.12 272 GLU A N 1
ATOM 2197 C CA . GLU A 1 272 ? -19.710 3.786 25.228 1.00 79.12 272 GLU A CA 1
ATOM 2198 C C . GLU A 1 272 ? -20.115 4.009 23.768 1.00 79.12 272 GLU A C 1
ATOM 2200 O O . GLU A 1 272 ? -21.183 4.560 23.496 1.00 79.12 272 GLU A O 1
ATOM 2205 N N . SER A 1 273 ? -19.311 3.492 22.841 1.00 80.56 273 SER A N 1
ATOM 2206 C CA . SER A 1 273 ? -19.552 3.618 21.404 1.00 80.56 273 SER A CA 1
ATOM 2207 C C . SER A 1 273 ? -20.793 2.852 20.939 1.00 80.56 273 SER A C 1
ATOM 2209 O O . SER A 1 273 ? -21.538 3.320 20.080 1.00 80.56 273 SER A O 1
ATOM 2211 N N . LEU A 1 274 ? -21.083 1.706 21.561 1.00 76.44 274 LEU A N 1
ATOM 2212 C CA . LEU A 1 274 ? -22.316 0.952 21.315 1.00 76.44 274 LEU A CA 1
ATOM 2213 C C . LEU A 1 274 ? -23.575 1.680 21.816 1.00 76.44 274 LEU A C 1
ATOM 2215 O O . LEU A 1 274 ? -24.647 1.495 21.247 1.00 76.44 274 LEU A O 1
ATOM 2219 N N . ILE A 1 275 ? -23.458 2.502 22.864 1.00 69.75 275 ILE A N 1
ATOM 2220 C CA . ILE A 1 275 ? -24.594 3.181 23.508 1.00 69.75 275 ILE A CA 1
ATOM 2221 C C . ILE A 1 275 ? -24.997 4.476 22.782 1.00 69.75 275 ILE A C 1
ATOM 2223 O O . ILE A 1 275 ? -26.178 4.816 22.768 1.00 69.75 275 ILE A O 1
ATOM 2227 N N . ILE A 1 276 ? -24.046 5.221 22.207 1.00 62.44 276 ILE A N 1
ATOM 2228 C CA . ILE A 1 276 ? -24.287 6.569 21.649 1.00 62.44 276 ILE A CA 1
ATOM 2229 C C . ILE A 1 276 ? -25.185 6.551 20.391 1.00 62.44 276 ILE A C 1
ATOM 2231 O O . ILE A 1 276 ? -25.865 7.538 20.111 1.00 62.44 276 ILE A O 1
ATOM 2235 N N . ASN A 1 277 ? -25.286 5.429 19.671 1.00 53.22 277 ASN A N 1
ATOM 2236 C CA . ASN A 1 277 ? -26.178 5.308 18.513 1.00 53.22 277 ASN A CA 1
ATOM 2237 C C . ASN A 1 277 ? -27.633 5.005 18.920 1.00 53.22 277 ASN A C 1
ATOM 2239 O O . ASN A 1 277 ? -28.110 3.872 18.852 1.00 53.22 277 ASN A O 1
ATOM 2243 N N . GLY A 1 278 ? -28.362 6.066 19.272 1.00 45.22 278 GLY A N 1
ATOM 2244 C CA . GLY A 1 278 ? -29.791 6.070 19.612 1.00 45.22 278 GLY A CA 1
ATOM 2245 C C . GLY A 1 278 ? -30.768 5.581 18.529 1.00 45.22 278 GLY A C 1
ATOM 2246 O O . GLY A 1 278 ? -31.956 5.488 18.813 1.00 45.22 278 GLY A O 1
ATOM 2247 N N . ASN A 1 279 ? -30.301 5.215 17.330 1.00 41.56 279 ASN A N 1
ATOM 2248 C CA . ASN A 1 279 ? -31.158 4.740 16.230 1.00 41.56 279 ASN A CA 1
ATOM 2249 C C . ASN A 1 279 ? -31.165 3.207 16.056 1.00 41.56 279 ASN A C 1
ATOM 2251 O O . ASN A 1 279 ? -31.775 2.700 15.120 1.00 41.56 279 ASN A O 1
ATOM 2255 N N . GLY A 1 280 ? -30.496 2.458 16.940 1.00 44.88 280 GLY A N 1
ATOM 2256 C CA . GLY A 1 280 ? -30.431 0.991 16.876 1.00 44.88 280 GLY A CA 1
ATOM 2257 C C . GLY A 1 280 ? -30.201 0.321 18.229 1.00 44.88 280 GLY A C 1
ATOM 2258 O O . GLY A 1 280 ? -29.595 -0.750 18.275 1.00 44.88 280 GLY A O 1
ATOM 2259 N N . LEU A 1 281 ? -30.648 0.957 19.321 1.00 46.44 281 LEU A N 1
ATOM 2260 C CA . LEU A 1 281 ? -30.420 0.495 20.697 1.00 46.44 281 LEU A CA 1
ATOM 2261 C C . LEU A 1 281 ? -30.909 -0.947 20.935 1.00 46.44 281 LEU A C 1
ATOM 2263 O O . LEU A 1 281 ? -30.326 -1.652 21.755 1.00 46.44 281 LEU A O 1
ATOM 2267 N N . ASP A 1 282 ? -31.912 -1.406 20.181 1.00 51.59 282 ASP A N 1
ATOM 2268 C CA . ASP A 1 282 ? -32.463 -2.759 20.303 1.00 51.59 282 ASP A CA 1
ATOM 2269 C C . ASP A 1 282 ? -31.607 -3.831 19.606 1.00 51.59 282 ASP A C 1
ATOM 2271 O O . ASP A 1 282 ? -31.490 -4.949 20.109 1.00 51.59 282 ASP A O 1
ATOM 2275 N N . ASN A 1 283 ? -30.922 -3.501 18.503 1.00 55.25 283 ASN A N 1
ATOM 2276 C CA . ASN A 1 283 ? -30.250 -4.515 17.681 1.00 55.25 283 ASN A CA 1
ATOM 2277 C C . ASN A 1 283 ? -28.925 -5.014 18.271 1.00 55.25 283 ASN A C 1
ATOM 2279 O O . ASN A 1 283 ? -28.539 -6.136 17.979 1.00 55.25 283 ASN A O 1
ATOM 2283 N N . LYS A 1 284 ? -28.237 -4.239 19.124 1.00 63.94 284 LYS A N 1
ATOM 2284 C CA . LYS A 1 284 ? -26.956 -4.647 19.752 1.00 63.94 284 LYS A CA 1
ATOM 2285 C C . LYS A 1 284 ? -27.028 -4.791 21.277 1.00 63.94 284 LYS A C 1
ATOM 2287 O O . LYS A 1 284 ? -26.010 -5.051 21.921 1.00 63.94 284 LYS A O 1
ATOM 2292 N N . ALA A 1 285 ? -28.221 -4.662 21.865 1.00 65.31 285 ALA A N 1
ATOM 2293 C CA . ALA A 1 285 ? -28.428 -4.797 23.308 1.00 65.31 285 ALA A CA 1
ATOM 2294 C C . ALA A 1 285 ? -27.930 -6.147 23.843 1.00 65.31 285 ALA A C 1
ATOM 2296 O O . ALA A 1 285 ? -27.373 -6.213 24.933 1.00 65.31 285 ALA A O 1
ATOM 2297 N N . HIS A 1 286 ? -28.076 -7.219 23.064 1.00 71.81 286 HIS A N 1
ATOM 2298 C CA . HIS A 1 286 ? -27.655 -8.561 23.455 1.00 71.81 286 HIS A CA 1
ATOM 2299 C C . HIS A 1 286 ? -26.127 -8.673 23.674 1.00 71.81 286 HIS A C 1
ATOM 2301 O O . HIS A 1 286 ? -25.722 -9.339 24.622 1.00 71.81 286 HIS A O 1
ATOM 2307 N N . ILE A 1 287 ? -25.285 -7.958 22.906 1.00 72.81 287 ILE A N 1
ATOM 2308 C CA . ILE A 1 287 ? -23.820 -7.927 23.117 1.00 72.81 287 ILE A CA 1
ATOM 2309 C C . ILE A 1 287 ? -23.510 -7.303 24.476 1.00 72.81 287 ILE A C 1
ATOM 2311 O O . ILE A 1 287 ? -22.694 -7.809 25.243 1.00 72.81 287 ILE A O 1
ATOM 2315 N N . LEU A 1 288 ? -24.202 -6.210 24.803 1.00 71.81 288 LEU A N 1
ATOM 2316 C CA . LEU A 1 288 ? -24.048 -5.542 26.091 1.00 71.81 288 LEU A CA 1
ATOM 2317 C C . LEU A 1 288 ? -24.465 -6.475 27.237 1.00 71.81 288 LEU A C 1
ATOM 2319 O O . LEU A 1 288 ? -23.760 -6.545 28.239 1.00 71.81 288 LEU A O 1
ATOM 2323 N N . LYS A 1 289 ? -25.547 -7.250 27.076 1.00 72.50 289 LYS A N 1
ATOM 2324 C CA . LYS A 1 289 ? -25.961 -8.268 28.061 1.00 72.50 289 LYS A CA 1
ATOM 2325 C C . LYS A 1 289 ? -24.936 -9.398 28.215 1.00 72.50 289 LYS A C 1
ATOM 2327 O O . LYS A 1 289 ? -24.727 -9.866 29.331 1.00 72.50 289 LYS A O 1
ATOM 2332 N N . GLU A 1 290 ? -24.290 -9.834 27.136 1.00 73.88 290 GLU A N 1
ATOM 2333 C CA . GLU A 1 290 ? -23.227 -10.849 27.191 1.00 73.88 290 GLU A CA 1
ATOM 2334 C C . GLU A 1 290 ? -22.007 -10.361 27.972 1.00 73.88 290 GLU A C 1
ATOM 2336 O O . GLU A 1 290 ? -21.555 -11.056 28.881 1.00 73.88 290 GLU A O 1
ATOM 2341 N N . ILE A 1 291 ? -21.535 -9.141 27.694 1.00 72.69 291 ILE A N 1
ATOM 2342 C CA . ILE A 1 291 ? -20.441 -8.510 28.450 1.00 72.69 291 ILE A CA 1
ATOM 2343 C C . ILE A 1 291 ? -20.823 -8.414 29.932 1.00 72.69 291 ILE A C 1
ATOM 2345 O O . ILE A 1 291 ? -20.063 -8.821 30.805 1.00 72.69 291 ILE A O 1
ATOM 2349 N N . MET A 1 292 ? -22.035 -7.938 30.228 1.00 71.31 292 MET A N 1
ATOM 2350 C CA . MET A 1 292 ? -22.551 -7.830 31.596 1.00 71.31 292 MET A CA 1
ATOM 2351 C C . MET A 1 292 ? -22.549 -9.169 32.339 1.00 71.31 292 MET A C 1
ATOM 2353 O O . MET A 1 292 ? -22.116 -9.238 33.489 1.00 71.31 292 MET A O 1
ATOM 2357 N N . ASN A 1 293 ? -23.030 -10.234 31.694 1.00 72.44 293 ASN A N 1
ATOM 2358 C CA . ASN A 1 293 ? -23.033 -11.577 32.269 1.00 72.44 293 ASN A CA 1
ATOM 2359 C C . ASN A 1 293 ? -21.615 -12.087 32.530 1.00 72.44 293 ASN A C 1
ATOM 2361 O O . ASN A 1 293 ? -21.380 -12.697 33.571 1.00 72.44 293 ASN A O 1
ATOM 2365 N N . TYR A 1 294 ? -20.682 -11.806 31.619 1.00 70.06 294 TYR A N 1
ATOM 2366 C CA . TYR A 1 294 ? -19.282 -12.179 31.770 1.00 70.06 294 TYR A CA 1
ATOM 2367 C C . TYR A 1 294 ? -18.673 -11.558 33.040 1.00 70.06 294 TYR A C 1
ATOM 2369 O O . TYR A 1 294 ? -18.180 -12.288 33.895 1.00 70.06 294 TYR A O 1
ATOM 2377 N N . PHE A 1 295 ? -18.831 -10.243 33.245 1.00 66.00 295 PHE A N 1
ATOM 2378 C CA . PHE A 1 295 ? -18.339 -9.570 34.459 1.00 66.00 295 PHE A CA 1
ATOM 2379 C C . PHE A 1 295 ? -19.026 -10.052 35.737 1.00 66.00 295 PHE A C 1
ATOM 2381 O O . PHE A 1 295 ? -18.372 -10.278 36.748 1.00 66.00 295 PHE A O 1
ATOM 2388 N N . ILE A 1 296 ? -20.351 -10.210 35.726 1.00 65.69 296 ILE A N 1
ATOM 2389 C CA . ILE A 1 296 ? -21.094 -10.618 36.928 1.00 65.69 296 ILE A CA 1
ATOM 2390 C C . ILE A 1 296 ? -20.702 -12.027 37.385 1.00 65.69 296 ILE A C 1
ATOM 2392 O O . ILE A 1 296 ? -20.672 -12.287 38.590 1.00 65.69 296 ILE A O 1
ATOM 2396 N N . ASN A 1 297 ? -20.433 -12.932 36.443 1.00 65.50 297 ASN A N 1
ATOM 2397 C CA . ASN A 1 297 ? -19.988 -14.284 36.760 1.00 65.50 297 ASN A CA 1
ATOM 2398 C C . ASN A 1 297 ? -18.553 -14.298 37.294 1.00 65.50 297 ASN A C 1
ATOM 2400 O O . ASN A 1 297 ? -18.272 -15.042 38.226 1.00 65.50 297 ASN A O 1
ATOM 2404 N N . ASP A 1 298 ? -17.681 -13.450 36.758 1.00 60.94 298 ASP A N 1
ATOM 2405 C CA . ASP A 1 298 ? -16.279 -13.379 37.164 1.00 60.94 298 ASP A CA 1
ATOM 2406 C C . ASP A 1 298 ? -16.089 -12.765 38.561 1.00 60.94 298 ASP A C 1
ATOM 2408 O O . ASP A 1 298 ? -15.429 -13.332 39.427 1.00 60.94 298 ASP A O 1
ATOM 2412 N N . ILE A 1 299 ? -16.822 -11.688 38.858 1.00 56.88 299 ILE A N 1
ATOM 2413 C CA . ILE A 1 299 ? -16.824 -11.029 40.174 1.00 56.88 299 ILE A CA 1
ATOM 2414 C C . ILE A 1 299 ? -17.295 -11.966 41.305 1.00 56.88 299 ILE A C 1
ATOM 2416 O O . ILE A 1 299 ? -17.020 -11.737 42.485 1.00 56.88 299 ILE A O 1
ATOM 2420 N N . ARG A 1 300 ? -18.043 -13.026 40.978 1.00 53.91 300 ARG A N 1
ATOM 2421 C CA . ARG A 1 300 ? -18.434 -14.043 41.963 1.00 53.91 300 ARG A CA 1
ATOM 2422 C C . ARG A 1 300 ? -17.296 -14.999 42.324 1.00 53.91 300 ARG A C 1
ATOM 2424 O O . ARG A 1 300 ? -17.398 -15.616 43.383 1.00 53.91 300 ARG A O 1
ATOM 2431 N N . ASN A 1 301 ? -16.275 -15.125 41.477 1.00 52.06 301 ASN A N 1
ATOM 2432 C CA . ASN A 1 301 ? -15.268 -16.180 41.553 1.00 52.06 301 ASN A CA 1
ATOM 2433 C C . ASN A 1 301 ? -13.906 -15.713 42.091 1.00 52.06 301 ASN A C 1
ATOM 2435 O O . ASN A 1 301 ? -13.186 -16.551 42.625 1.00 52.06 301 ASN A O 1
ATOM 2439 N N . GLU A 1 302 ? -13.560 -14.421 42.021 1.00 52.25 302 GLU A N 1
ATOM 2440 C CA . GLU A 1 302 ? -12.236 -13.925 42.441 1.00 52.25 302 GLU A CA 1
ATOM 2441 C C . GLU A 1 302 ? -12.288 -12.688 43.363 1.00 52.25 302 GLU A C 1
ATOM 2443 O O . GLU A 1 302 ? -13.232 -11.892 43.339 1.00 52.25 302 GLU A O 1
ATOM 2448 N N . GLU A 1 303 ? -11.252 -12.517 44.197 1.00 50.94 303 GLU A N 1
ATOM 2449 C CA . GLU A 1 303 ? -11.012 -11.274 44.937 1.00 50.94 303 GLU A CA 1
ATOM 2450 C C . GLU A 1 303 ? -10.665 -10.161 43.935 1.00 50.94 303 GLU A C 1
ATOM 2452 O O . GLU A 1 303 ? -9.599 -10.143 43.327 1.00 50.94 303 GLU A O 1
ATOM 2457 N N . LEU A 1 304 ? -11.590 -9.223 43.732 1.00 52.91 304 LEU A N 1
ATOM 2458 C CA . LEU A 1 304 ? -11.375 -8.024 42.920 1.00 52.91 304 LEU A CA 1
ATOM 2459 C C . LEU A 1 304 ? -10.224 -7.184 43.498 1.00 52.91 304 LEU A C 1
ATOM 2461 O O . LEU A 1 304 ? -10.414 -6.413 44.438 1.00 52.91 304 LEU A O 1
ATOM 2465 N N . GLU A 1 305 ? -9.029 -7.331 42.931 1.00 49.34 305 GLU A N 1
ATOM 2466 C CA . GLU A 1 305 ? -7.809 -6.707 43.455 1.00 49.34 305 GLU A CA 1
ATOM 2467 C C . GLU A 1 305 ? -7.622 -5.221 43.083 1.00 49.34 305 GLU A C 1
ATOM 2469 O O . GLU A 1 305 ? -6.797 -4.553 43.709 1.00 49.34 305 GLU A O 1
ATOM 2474 N N . THR A 1 306 ? -8.312 -4.657 42.075 1.00 54.09 306 THR A N 1
ATOM 2475 C CA . THR A 1 306 ? -7.924 -3.338 41.523 1.00 54.09 306 THR A CA 1
ATOM 2476 C C . THR A 1 306 ? -9.056 -2.312 41.382 1.00 54.09 306 THR A C 1
ATOM 2478 O O . THR A 1 306 ? -10.200 -2.595 41.033 1.00 54.09 306 THR A O 1
ATOM 2481 N N . THR A 1 307 ? -8.698 -1.040 41.595 1.00 54.56 307 THR A N 1
ATOM 2482 C CA . THR A 1 307 ? -9.545 0.160 41.422 1.00 54.56 307 THR A CA 1
ATOM 2483 C C . THR A 1 307 ? -10.183 0.280 40.032 1.00 54.56 307 THR A C 1
ATOM 2485 O O . THR A 1 307 ? -11.179 0.984 39.855 1.00 54.56 307 THR A O 1
ATOM 2488 N N . THR A 1 308 ? -9.625 -0.396 39.029 1.00 55.78 308 THR A N 1
ATOM 2489 C CA . THR A 1 308 ? -10.066 -0.330 37.635 1.00 55.78 308 THR A CA 1
ATOM 2490 C C . THR A 1 308 ? -11.328 -1.136 37.363 1.00 55.78 308 THR A C 1
ATOM 2492 O O . THR A 1 308 ? -12.196 -0.654 36.634 1.00 55.78 308 THR A O 1
ATOM 2495 N N . ASP A 1 309 ? -11.477 -2.303 37.983 1.00 59.69 309 ASP A N 1
ATOM 2496 C CA . ASP A 1 309 ? -12.681 -3.121 37.815 1.00 59.69 309 ASP A CA 1
ATOM 2497 C C . ASP A 1 309 ? -13.893 -2.427 38.448 1.00 59.69 309 ASP A C 1
ATOM 2499 O O . ASP A 1 309 ? -14.987 -2.403 37.880 1.00 59.69 309 ASP A O 1
ATOM 2503 N N . LEU A 1 310 ? -13.667 -1.727 39.567 1.00 61.59 310 LEU A N 1
ATOM 2504 C CA . LEU A 1 310 ? -14.658 -0.845 40.181 1.00 61.59 310 LEU A CA 1
ATOM 2505 C C . LEU A 1 310 ? -15.110 0.270 39.228 1.00 61.59 310 LEU A C 1
ATOM 2507 O O . LEU A 1 310 ? -16.303 0.553 39.147 1.00 61.59 310 LEU A O 1
ATOM 2511 N N . ASN A 1 311 ? -14.189 0.889 38.483 1.00 65.00 311 ASN A N 1
ATOM 2512 C CA . ASN A 1 311 ? -14.522 1.959 37.538 1.00 65.00 311 ASN A CA 1
ATOM 2513 C C . ASN A 1 311 ? -15.418 1.471 36.395 1.00 65.00 311 ASN A C 1
ATOM 2515 O O . ASN A 1 311 ? -16.303 2.213 35.962 1.00 65.00 311 ASN A O 1
ATOM 2519 N N . ILE A 1 312 ? -15.225 0.236 35.922 1.00 65.50 312 ILE A N 1
ATOM 2520 C CA . ILE A 1 312 ? -16.118 -0.372 34.930 1.00 65.50 312 ILE A CA 1
ATOM 2521 C C . ILE A 1 312 ? -17.473 -0.646 35.557 1.00 65.50 312 ILE A C 1
ATOM 2523 O O . ILE A 1 312 ? -18.475 -0.211 35.007 1.00 65.50 312 ILE A O 1
ATOM 2527 N N . ILE A 1 313 ? -17.527 -1.283 36.726 1.00 65.25 313 ILE A N 1
ATOM 2528 C CA . ILE A 1 313 ? -18.792 -1.583 37.413 1.00 65.25 313 ILE A CA 1
ATOM 2529 C C . ILE A 1 313 ? -19.590 -0.294 37.674 1.00 65.25 313 ILE A C 1
ATOM 2531 O O . ILE A 1 313 ? -20.787 -0.240 37.385 1.00 65.25 313 ILE A O 1
ATOM 2535 N N . ILE A 1 314 ? -18.930 0.772 38.141 1.00 66.94 314 ILE A N 1
ATOM 2536 C CA . ILE A 1 314 ? -19.526 2.103 38.334 1.00 66.94 314 ILE A CA 1
ATOM 2537 C C . ILE A 1 314 ? -19.999 2.689 37.003 1.00 66.94 314 ILE A C 1
ATOM 2539 O O . ILE A 1 314 ? -21.101 3.241 36.932 1.00 66.94 314 ILE A O 1
ATOM 2543 N N . PHE A 1 315 ? -19.202 2.580 35.939 1.00 70.81 315 PHE A N 1
ATOM 2544 C CA . PHE A 1 315 ? -19.594 3.037 34.609 1.00 70.81 315 PHE A CA 1
ATOM 2545 C C . PHE A 1 315 ? -20.836 2.291 34.108 1.00 70.81 315 PHE A C 1
ATOM 2547 O O . PHE A 1 315 ? -21.805 2.934 33.697 1.00 70.81 315 PHE A O 1
ATOM 2554 N N . MET A 1 316 ? -20.849 0.960 34.216 1.00 66.25 316 MET A N 1
ATOM 2555 C CA . MET A 1 316 ? -21.978 0.118 33.829 1.00 66.25 316 MET A CA 1
ATOM 2556 C C . MET A 1 316 ? -23.217 0.512 34.627 1.00 66.25 316 MET A C 1
ATOM 2558 O O . MET A 1 316 ? -24.234 0.831 34.023 1.00 66.25 316 MET A O 1
ATOM 2562 N N . LEU A 1 317 ? -23.119 0.641 35.954 1.00 64.88 317 LEU A N 1
ATOM 2563 C CA . LEU A 1 317 ? -24.212 1.106 36.813 1.00 64.88 317 LEU A CA 1
ATOM 2564 C C . LEU A 1 317 ? -24.724 2.497 36.443 1.00 64.88 317 LEU A C 1
ATOM 2566 O O . LEU A 1 317 ? -25.929 2.687 36.297 1.00 64.88 317 LEU A O 1
ATOM 2570 N N . THR A 1 318 ? -23.834 3.459 36.222 1.00 67.12 318 THR A N 1
ATOM 2571 C CA . THR A 1 318 ? -24.215 4.820 35.821 1.00 67.12 318 THR A CA 1
ATOM 2572 C C . THR A 1 318 ? -24.995 4.804 34.507 1.00 67.12 318 THR A C 1
ATOM 2574 O O . THR A 1 318 ? -25.989 5.518 34.354 1.00 67.12 318 THR A O 1
ATOM 2577 N N . LYS A 1 319 ? -24.587 3.958 33.555 1.00 66.50 319 LYS A N 1
ATOM 2578 C CA . LYS A 1 319 ? -25.299 3.787 32.286 1.00 66.50 319 LYS A CA 1
ATOM 2579 C C . LYS A 1 319 ? -26.589 2.974 32.458 1.00 66.50 319 LYS A C 1
ATOM 2581 O O . LYS A 1 319 ? -27.567 3.329 31.809 1.00 66.50 319 LYS A O 1
ATOM 2586 N N . THR A 1 320 ? -26.659 1.997 33.373 1.00 59.94 320 THR A N 1
ATOM 2587 C CA . THR A 1 320 ? -27.915 1.293 33.717 1.00 59.94 320 THR A CA 1
ATOM 2588 C C . THR A 1 320 ? -28.980 2.255 34.245 1.00 59.94 320 THR A C 1
ATOM 2590 O O . THR A 1 320 ? -30.150 2.143 33.892 1.00 59.94 320 THR A O 1
ATOM 2593 N N . ILE A 1 321 ? -28.561 3.245 35.041 1.00 60.03 321 ILE A N 1
ATOM 2594 C CA . ILE A 1 321 ? -29.440 4.257 35.637 1.00 60.03 321 ILE A CA 1
ATOM 2595 C C . ILE A 1 321 ? -29.939 5.241 34.571 1.00 60.03 321 ILE A C 1
ATOM 2597 O O . ILE A 1 321 ? -31.107 5.630 34.593 1.00 60.03 321 ILE A O 1
ATOM 2601 N N . LYS A 1 322 ? -29.072 5.628 33.624 1.00 63.31 322 LYS A N 1
ATOM 2602 C CA . LYS A 1 322 ? -29.432 6.530 32.517 1.00 63.31 322 LYS A CA 1
ATOM 2603 C C . LYS A 1 322 ? -30.269 5.843 31.428 1.00 63.31 322 LYS A C 1
ATOM 2605 O O . LYS A 1 322 ? -31.185 6.467 30.906 1.00 63.31 322 LYS A O 1
ATOM 2610 N N . ASN A 1 323 ? -30.015 4.565 31.137 1.00 63.38 323 ASN A N 1
ATOM 2611 C CA . ASN A 1 323 ? -30.664 3.792 30.072 1.00 63.38 323 ASN A CA 1
ATOM 2612 C C . ASN A 1 323 ? -31.492 2.638 30.659 1.00 63.38 323 ASN A C 1
ATOM 2614 O O . ASN A 1 323 ? -31.103 1.469 30.587 1.00 63.38 323 ASN A O 1
ATOM 2618 N N . LYS A 1 324 ? -32.648 2.986 31.241 1.00 56.91 324 LYS A N 1
ATOM 2619 C CA . LYS A 1 324 ? -33.495 2.101 32.065 1.00 56.91 324 LYS A CA 1
ATOM 2620 C C . LYS A 1 324 ? -33.920 0.774 31.408 1.00 56.91 324 LYS A C 1
ATOM 2622 O O . LYS A 1 324 ? -34.213 -0.164 32.137 1.00 56.91 324 LYS A O 1
ATOM 2627 N N . ASN A 1 325 ? -33.927 0.656 30.078 1.00 60.03 325 ASN A N 1
ATOM 2628 C CA . ASN A 1 325 ? -34.500 -0.513 29.391 1.00 60.03 325 ASN A CA 1
ATOM 2629 C C . ASN A 1 325 ? -33.545 -1.713 29.239 1.00 60.03 325 ASN A C 1
ATOM 2631 O O . ASN A 1 325 ? -34.000 -2.849 29.302 1.00 60.03 325 ASN A O 1
ATOM 2635 N N . ILE A 1 326 ? -32.237 -1.502 29.042 1.00 59.34 326 ILE A N 1
ATOM 2636 C CA . ILE A 1 326 ? -31.315 -2.595 28.650 1.00 59.34 326 ILE A CA 1
ATOM 2637 C C . ILE A 1 326 ? -30.712 -3.315 29.862 1.00 59.34 326 ILE A C 1
ATOM 2639 O O . ILE A 1 326 ? -30.419 -4.506 29.793 1.00 59.34 326 ILE A O 1
ATOM 2643 N N . TYR A 1 327 ? -30.517 -2.601 30.972 1.00 61.16 327 TYR A N 1
ATOM 2644 C CA . TYR A 1 327 ? -29.667 -3.084 32.060 1.00 61.16 327 TYR A CA 1
ATOM 2645 C C . TYR A 1 327 ? -30.361 -3.244 33.416 1.00 61.16 327 TYR A C 1
ATOM 2647 O O . TYR A 1 327 ? -29.712 -3.598 34.402 1.00 61.16 327 TYR A O 1
ATOM 2655 N N . TRP A 1 328 ? -31.666 -2.979 33.493 1.00 66.00 328 TRP A N 1
ATOM 2656 C CA . TRP A 1 328 ? -32.422 -3.057 34.746 1.00 66.00 328 TRP A CA 1
ATOM 2657 C C . TRP A 1 328 ? -32.328 -4.437 35.412 1.00 66.00 328 TRP A C 1
ATOM 2659 O O . TRP A 1 328 ? -32.141 -4.540 36.622 1.00 66.00 328 TRP A O 1
ATOM 2669 N N . GLU A 1 329 ? -32.350 -5.499 34.610 1.00 67.38 329 GLU A N 1
ATOM 2670 C CA . GLU A 1 329 ? -32.197 -6.891 35.053 1.00 67.38 329 GLU A CA 1
ATOM 2671 C C . GLU A 1 329 ? -30.846 -7.189 35.734 1.00 67.38 329 GLU A C 1
ATOM 2673 O O . GLU A 1 329 ? -30.748 -8.095 36.564 1.00 67.38 329 GLU A O 1
ATOM 2678 N N . PHE A 1 330 ? -29.814 -6.380 35.473 1.00 66.94 330 PHE A N 1
ATOM 2679 C CA . PHE A 1 330 ? -28.505 -6.491 36.121 1.00 66.94 330 PHE A CA 1
ATOM 2680 C C . PHE A 1 330 ? -28.353 -5.594 37.351 1.00 66.94 330 PHE A C 1
ATOM 2682 O O . PHE A 1 330 ? -27.396 -5.762 38.107 1.00 66.94 330 PHE A O 1
ATOM 2689 N N . HIS A 1 331 ? -29.285 -4.664 37.585 1.00 68.38 331 HIS A N 1
ATOM 2690 C CA . HIS A 1 331 ? -29.167 -3.641 38.624 1.00 68.38 331 HIS A CA 1
ATOM 2691 C C . HIS A 1 331 ? -29.001 -4.239 40.028 1.00 68.38 331 HIS A C 1
ATOM 2693 O O . HIS A 1 331 ? -28.101 -3.838 40.763 1.00 68.38 331 HIS A O 1
ATOM 2699 N N . GLN A 1 332 ? -29.819 -5.235 40.387 1.00 69.75 332 GLN A N 1
ATOM 2700 C CA . GLN A 1 332 ? -29.719 -5.904 41.692 1.00 69.75 332 GLN A CA 1
ATOM 2701 C C . GLN A 1 332 ? -28.385 -6.640 41.860 1.00 69.75 332 GLN A C 1
ATOM 2703 O O . GLN A 1 332 ? -27.707 -6.455 42.868 1.00 69.75 332 GLN A O 1
ATOM 2708 N N . LYS A 1 333 ? -27.954 -7.399 40.844 1.00 70.56 333 LYS A N 1
ATOM 2709 C CA . LYS A 1 333 ? -26.683 -8.142 40.883 1.00 70.56 333 LYS A CA 1
ATOM 2710 C C . LYS A 1 333 ? -25.481 -7.200 41.015 1.00 70.56 333 LYS A C 1
ATOM 2712 O O . LYS A 1 333 ? -24.596 -7.440 41.828 1.00 70.56 333 LYS A O 1
ATOM 2717 N N . LEU A 1 334 ? -25.472 -6.099 40.262 1.00 69.06 334 LEU A N 1
ATOM 2718 C CA . LEU A 1 334 ? -24.425 -5.077 40.341 1.00 69.06 334 LEU A CA 1
ATOM 2719 C C . LEU A 1 334 ? -24.417 -4.353 41.695 1.00 69.06 334 LEU A C 1
ATOM 2721 O O . LEU A 1 334 ? -23.350 -4.070 42.236 1.00 69.06 334 LEU A O 1
ATOM 2725 N N . LYS A 1 335 ? -25.597 -4.072 42.261 1.00 70.31 335 LYS A N 1
ATOM 2726 C CA . LYS A 1 335 ? -25.727 -3.470 43.591 1.00 70.31 335 LYS A CA 1
ATOM 2727 C C . LYS A 1 335 ? -25.159 -4.385 44.678 1.00 70.31 335 LYS A C 1
ATOM 2729 O O . LYS A 1 335 ? -24.412 -3.908 45.527 1.00 70.31 335 LYS A O 1
ATOM 2734 N N . GLU A 1 336 ? -25.476 -5.679 44.647 1.00 70.62 336 GLU A N 1
ATOM 2735 C CA . GLU A 1 336 ? -24.924 -6.668 45.586 1.00 70.62 336 GLU A CA 1
ATOM 2736 C C . GLU A 1 336 ? -23.397 -6.748 45.504 1.00 70.62 336 GLU A C 1
ATOM 2738 O O . GLU A 1 336 ? -22.720 -6.777 46.531 1.00 70.62 336 GLU A O 1
ATOM 2743 N N . ILE A 1 337 ? -22.859 -6.731 44.285 1.00 68.31 337 ILE A N 1
ATOM 2744 C CA . ILE A 1 337 ? -21.420 -6.713 44.020 1.00 68.31 337 ILE A CA 1
ATOM 2745 C C . ILE A 1 337 ? -20.757 -5.470 44.624 1.00 68.31 337 ILE A C 1
ATOM 2747 O O . ILE A 1 337 ? -19.794 -5.595 45.379 1.00 68.31 337 ILE A O 1
ATOM 2751 N N . ILE A 1 338 ? -21.286 -4.272 44.345 1.00 67.81 338 ILE A N 1
ATOM 2752 C CA . ILE A 1 338 ? -20.737 -3.028 44.903 1.00 67.81 338 ILE A CA 1
ATOM 2753 C C . ILE A 1 338 ? -20.802 -3.033 46.425 1.00 67.81 338 ILE A C 1
ATOM 2755 O O . ILE A 1 338 ? -19.844 -2.621 47.074 1.00 67.81 338 ILE A O 1
ATOM 2759 N N . LEU A 1 339 ? -21.915 -3.487 47.005 1.00 69.44 339 LEU A N 1
ATOM 2760 C CA . LEU A 1 339 ? -22.049 -3.552 48.455 1.00 69.44 339 LEU A CA 1
ATOM 2761 C C . LEU A 1 339 ? -20.972 -4.461 49.050 1.00 69.44 339 LEU A C 1
ATOM 2763 O O . LEU A 1 339 ? -20.272 -4.028 49.963 1.00 69.44 339 LEU A O 1
ATOM 2767 N N . LYS A 1 340 ? -20.764 -5.664 48.496 1.00 67.75 340 LYS A N 1
ATOM 2768 C CA . LYS A 1 340 ? -19.676 -6.557 48.928 1.00 67.75 340 LYS A CA 1
ATOM 2769 C C . LYS A 1 340 ? -18.305 -5.872 48.872 1.00 67.75 340 LYS A C 1
ATOM 2771 O O . LYS A 1 340 ? -17.546 -5.999 49.828 1.00 67.75 340 LYS A O 1
ATOM 2776 N N . LEU A 1 341 ? -18.025 -5.103 47.819 1.00 62.88 341 LEU A N 1
ATOM 2777 C CA . LEU A 1 341 ? -16.755 -4.383 47.645 1.00 62.88 341 LEU A CA 1
ATOM 2778 C C . LEU A 1 341 ? -16.566 -3.217 48.623 1.00 62.88 341 LEU A C 1
ATOM 2780 O O . LEU A 1 341 ? -15.479 -3.008 49.159 1.00 62.88 341 LEU A O 1
ATOM 2784 N N . LEU A 1 342 ? -17.624 -2.450 48.889 1.00 63.78 342 LEU A N 1
ATOM 2785 C CA . LEU A 1 342 ? -17.586 -1.376 49.885 1.00 63.78 342 LEU A CA 1
ATOM 2786 C C . LEU A 1 342 ? -17.378 -1.932 51.301 1.00 63.78 342 LEU A C 1
ATOM 2788 O O . LEU A 1 342 ? -16.719 -1.294 52.122 1.00 63.78 342 LEU A O 1
ATOM 2792 N N . TYR A 1 343 ? -17.918 -3.121 51.590 1.00 63.19 343 TYR A N 1
ATOM 2793 C CA . TYR A 1 343 ? -17.725 -3.794 52.874 1.00 63.19 343 TYR A CA 1
ATOM 2794 C C . TYR A 1 343 ? -16.354 -4.475 53.008 1.00 63.19 343 TYR A C 1
ATOM 2796 O O . TYR A 1 343 ? -15.826 -4.498 54.119 1.00 63.19 343 TYR A O 1
ATOM 2804 N N . SER A 1 344 ? -15.752 -4.990 51.927 1.00 58.50 344 SER A N 1
ATOM 2805 C CA . SER A 1 344 ? -14.406 -5.585 51.975 1.00 58.50 344 SER A CA 1
ATOM 2806 C C . SER A 1 344 ? -13.312 -4.533 52.186 1.00 58.50 344 SER A C 1
ATOM 2808 O O . SER A 1 344 ? -12.450 -4.724 53.040 1.00 58.50 344 SER A O 1
ATOM 2810 N N . ASN A 1 345 ? -13.398 -3.373 51.523 1.00 50.47 345 ASN A N 1
ATOM 2811 C CA . ASN A 1 345 ? -12.436 -2.277 51.709 1.00 50.47 345 ASN A CA 1
ATOM 2812 C C . ASN A 1 345 ? -12.457 -1.669 53.121 1.00 50.47 345 ASN A C 1
ATOM 2814 O O . ASN A 1 345 ? -11.440 -1.159 53.577 1.00 50.47 345 ASN A O 1
ATOM 2818 N N . LYS A 1 346 ? -13.575 -1.775 53.851 1.00 45.81 346 LYS A N 1
ATOM 2819 C CA . LYS A 1 346 ? -13.667 -1.339 55.256 1.00 45.81 346 LYS A CA 1
ATOM 2820 C C . LYS A 1 346 ? -12.878 -2.210 56.240 1.00 45.81 346 LYS A C 1
ATOM 2822 O O . LYS A 1 346 ? -12.691 -1.788 57.374 1.00 45.81 346 LYS A O 1
ATOM 2827 N N . LYS A 1 347 ? -12.463 -3.422 55.853 1.00 39.72 347 LYS A N 1
ATOM 2828 C CA . LYS A 1 347 ? -11.630 -4.299 56.697 1.00 39.72 347 LYS A CA 1
ATOM 2829 C C . LYS A 1 347 ? -10.125 -4.049 56.539 1.00 39.72 347 LYS A C 1
ATOM 2831 O O . LYS A 1 347 ? -9.371 -4.537 57.371 1.00 39.72 347 LYS A O 1
ATOM 2836 N N . ASN A 1 348 ? -9.710 -3.297 55.516 1.00 38.41 348 ASN A N 1
ATOM 2837 C CA . ASN A 1 348 ? -8.303 -3.043 55.183 1.00 38.41 348 ASN A CA 1
ATOM 2838 C C . ASN A 1 348 ? -7.845 -1.599 55.487 1.00 38.41 348 ASN A C 1
ATOM 2840 O O . ASN A 1 348 ? -6.785 -1.192 55.015 1.00 38.41 348 ASN A O 1
ATOM 2844 N N . THR A 1 349 ? -8.629 -0.828 56.250 1.00 34.62 349 THR A N 1
ATOM 2845 C CA . THR A 1 349 ? -8.279 0.523 56.735 1.00 34.62 349 THR A CA 1
ATOM 2846 C C . THR A 1 349 ? -8.197 0.573 58.243 1.00 34.62 349 THR A C 1
ATOM 2848 O O . THR A 1 349 ? -9.173 0.088 58.865 1.00 34.62 349 THR A O 1
#

Secondary structure (DSSP, 8-state):
---TT--SS--------THHHHS--TTHHHHHHHHHHTT--HHHHHHHH---HHHHHHHHHHHHHHHH--SGGGGT-HHHHHHHHHTT--HHHHHHHTT--HHHHHHHHHHTT---EEEE--SSSSSS--SS--EEEESS-SS-SSPPP--SSPPPP-----S--GGGTTTS-HHHHHHHHHHHHHHHHSTT----HHHHHHHHHHHHHHTT-S-HHHHHHHHHHHHHHTTTS-HHHHHHHHHHHHHHHH-TTTS-HHHHHHHHHHHHHHHHHHHH-TT-TTTSHHHHHHHHHHHHHHTTTS----HHHHHHHHHHHHHHHHSTTTSHHHHHHHHHHHHHHHHHHTT--

Radius of gyration: 29.38 Å; Cα contacts (8 Å, |Δi|>4): 308; chains: 1; bounding box: 71×45×86 Å

Nearest PDB structures (foldseek):
  7z8v-assembly1_D  TM=8.725E-01  e=1.551E-06  Homo sapiens
  4a0c-assembly2_B  TM=8.517E-01  e=1.486E-06  Homo sapiens
  1u6g-assembly1_C  TM=8.597E-01  e=4.381E-06  Homo sapiens
  4a0c-assembly1_A  TM=8.665E-01  e=1.471E-05  Homo sapiens
  8or2-assembly1_C  TM=8.691E-01  e=5.157E-05  Homo sapiens

Mean predicted aligned error: 14.48 Å

Sequence (349 aa):
MIHENVTGFDPFPRTVIDDELITPTDKRVFALATDLRQGYTIERLFELTKINRWFLDKFSSIIQFIINHSDASAIEDRSLLLEAKRLGFSDKQIAMYCSSSEPEVRGSREGFDIRPFVKQIDAVPAEWPVQMNYLYLTYHVDNNDVQPITIEATPIFVFGSAFYRIDKMSLIGEDFRLITISDVMSDLQRQSFILDNDTQRQIVQIVLKLLNNTNEEVQNQAVKCLSLLVYKIKEDQIRIICQTLCSNCTNVSTITKQLRYISNLGLKAVMESLIINGNGLDNKAHILKEIMNYFINDIRNEELETTTDLNIIIFMLTKTIKNKNIYWEFHQKLKEIILKLLYSNKKNT

pLDDT: mean 78.84, st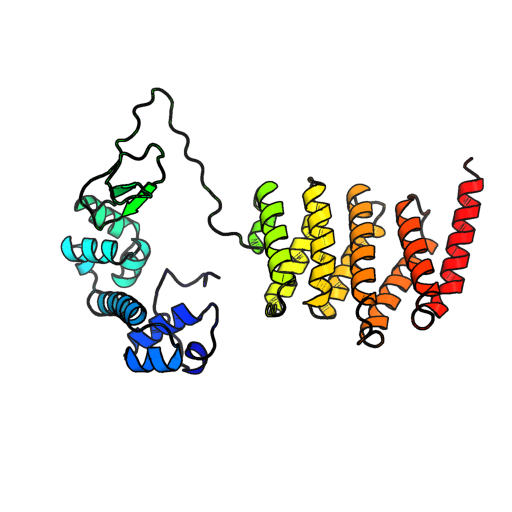d 14.02, range [34.62, 97.75]